Protein AF-A0A7S3WFQ3-F1 (afdb_monomer_lite)

Radius of gyration: 20.71 Å; chains: 1; bounding box: 56×40×68 Å

Organism: Emiliania huxleyi (NCBI:txid2903)

Structure (mmCIF, N/CA/C/O backbone):
data_AF-A0A7S3WFQ3-F1
#
_entry.id   AF-A0A7S3WFQ3-F1
#
loop_
_atom_site.group_PDB
_atom_site.id
_atom_site.type_symbol
_atom_site.label_atom_id
_atom_site.label_alt_id
_atom_site.label_comp_id
_atom_site.label_asym_id
_atom_site.label_entity_id
_atom_site.label_seq_id
_atom_site.pdbx_PDB_ins_code
_atom_site.Cartn_x
_atom_site.Cartn_y
_atom_site.Cartn_z
_atom_site.occupancy
_atom_site.B_iso_or_equiv
_atom_site.auth_seq_id
_atom_site.auth_comp_id
_atom_site.auth_asym_id
_atom_site.auth_atom_id
_atom_site.pdbx_PDB_model_num
ATOM 1 N N . ARG A 1 1 ? 29.096 -3.551 -29.455 1.00 47.69 1 ARG A N 1
ATOM 2 C CA . ARG A 1 1 ? 29.149 -4.991 -29.811 1.00 47.69 1 ARG A CA 1
ATOM 3 C C . ARG A 1 1 ? 27.897 -5.310 -30.613 1.00 47.69 1 ARG A C 1
ATOM 5 O O . ARG A 1 1 ? 26.814 -5.144 -30.071 1.00 47.69 1 ARG A O 1
ATOM 12 N N . ARG A 1 2 ? 28.033 -5.643 -31.902 1.00 47.50 2 ARG A N 1
ATOM 13 C CA . ARG A 1 2 ? 26.914 -6.112 -32.734 1.00 47.50 2 ARG A CA 1
ATOM 14 C C . ARG A 1 2 ? 26.772 -7.611 -32.483 1.00 47.50 2 ARG A C 1
ATOM 16 O O . ARG A 1 2 ? 27.709 -8.352 -32.757 1.00 47.50 2 ARG A O 1
ATOM 23 N N . TRP A 1 3 ? 25.659 -8.027 -31.895 1.00 56.53 3 TRP A N 1
ATOM 24 C CA . TRP A 1 3 ? 25.299 -9.439 -31.812 1.00 56.53 3 TRP A CA 1
ATOM 25 C C . TRP A 1 3 ? 24.952 -9.909 -33.233 1.00 56.53 3 TRP A C 1
ATOM 27 O O . TRP A 1 3 ? 24.256 -9.193 -33.952 1.00 56.53 3 TRP A O 1
ATOM 37 N N . GLY A 1 4 ? 25.522 -11.033 -33.679 1.00 59.88 4 GLY A N 1
ATOM 38 C CA . GLY A 1 4 ? 25.287 -11.568 -35.025 1.00 59.88 4 GLY A CA 1
ATOM 39 C C . GLY A 1 4 ? 23.815 -11.925 -35.239 1.00 59.88 4 GLY A C 1
ATOM 40 O O . GLY A 1 4 ? 23.124 -12.261 -34.281 1.00 59.88 4 GLY A O 1
ATOM 41 N N . ALA A 1 5 ? 23.348 -11.879 -36.490 1.00 59.41 5 ALA A N 1
ATOM 42 C CA . ALA A 1 5 ? 21.936 -12.019 -36.873 1.00 59.41 5 ALA A CA 1
ATOM 43 C C . ALA A 1 5 ? 21.238 -13.320 -36.405 1.00 59.41 5 ALA A C 1
ATOM 45 O O . ALA A 1 5 ? 20.016 -13.388 -36.447 1.00 59.41 5 ALA A O 1
ATOM 46 N N . ASN A 1 6 ? 21.996 -14.308 -35.913 1.00 62.69 6 ASN A N 1
ATOM 47 C CA . ASN A 1 6 ? 21.508 -15.605 -35.431 1.00 62.69 6 ASN A CA 1
ATOM 48 C C . ASN A 1 6 ? 21.866 -15.896 -33.959 1.00 62.69 6 ASN A C 1
ATOM 50 O O . ASN A 1 6 ? 21.757 -17.035 -33.511 1.00 62.69 6 ASN A O 1
ATOM 54 N N . ALA A 1 7 ? 22.340 -14.905 -33.201 1.00 66.75 7 ALA A N 1
ATOM 55 C CA . ALA A 1 7 ? 22.603 -15.094 -31.780 1.00 66.75 7 ALA A CA 1
ATOM 56 C C . ALA A 1 7 ? 21.286 -15.000 -31.000 1.00 66.75 7 ALA A C 1
ATOM 58 O O . ALA A 1 7 ? 20.600 -13.977 -31.069 1.00 66.75 7 ALA A O 1
ATOM 59 N N . ALA A 1 8 ? 20.949 -16.047 -30.239 1.00 64.19 8 ALA A N 1
ATOM 60 C CA . ALA A 1 8 ? 19.884 -15.953 -29.249 1.00 64.19 8 ALA A CA 1
ATOM 61 C C . ALA A 1 8 ? 20.168 -14.747 -28.331 1.00 64.19 8 ALA A C 1
ATOM 63 O O . ALA A 1 8 ? 21.332 -14.524 -27.969 1.00 64.19 8 ALA A O 1
ATOM 64 N N . PRO A 1 9 ? 19.148 -13.940 -27.986 1.00 68.56 9 PRO A N 1
ATOM 65 C CA . PRO A 1 9 ? 19.347 -12.802 -27.103 1.00 68.56 9 PRO A CA 1
ATOM 66 C C . PRO A 1 9 ? 19.982 -13.278 -25.789 1.00 68.56 9 PRO A C 1
ATOM 68 O O . PRO A 1 9 ? 19.707 -14.397 -25.344 1.00 68.56 9 PRO A O 1
ATOM 71 N N . PRO A 1 10 ? 20.850 -12.463 -25.166 1.00 76.31 10 PRO A N 1
ATOM 72 C CA . PRO A 1 10 ? 21.455 -12.839 -23.898 1.00 76.31 10 PRO A CA 1
ATOM 73 C C . PRO A 1 10 ? 20.361 -13.123 -22.865 1.00 76.31 10 PRO A C 1
ATOM 75 O O . PRO A 1 10 ? 19.335 -12.444 -22.841 1.00 76.31 10 PRO A O 1
ATOM 78 N N . ALA A 1 11 ? 20.592 -14.108 -21.996 1.00 80.69 11 ALA A N 1
ATOM 79 C CA . ALA A 1 11 ? 19.703 -14.368 -20.873 1.00 80.69 11 ALA A CA 1
ATOM 80 C C . ALA A 1 11 ? 19.696 -13.145 -19.939 1.00 80.69 11 ALA A C 1
ATOM 82 O O . ALA A 1 11 ? 20.695 -12.850 -19.279 1.00 80.69 11 ALA A O 1
ATOM 83 N N . ILE A 1 12 ? 18.580 -12.417 -19.914 1.00 81.06 12 ILE A N 1
ATOM 84 C CA . ILE A 1 12 ? 18.365 -11.273 -19.026 1.00 81.06 12 ILE A CA 1
ATOM 85 C C . ILE A 1 12 ? 17.570 -11.764 -17.823 1.00 81.06 12 ILE A C 1
ATOM 87 O O . ILE A 1 12 ? 16.502 -12.347 -17.979 1.00 81.06 12 ILE A O 1
ATOM 91 N N . PHE A 1 13 ? 18.096 -11.533 -16.624 1.00 82.00 13 PHE A N 1
ATOM 92 C CA . PHE A 1 13 ? 17.419 -11.852 -15.373 1.00 82.00 13 PHE A CA 1
ATOM 93 C C . PHE A 1 13 ? 16.672 -10.621 -14.869 1.00 82.00 13 PHE A C 1
ATOM 95 O O . PHE A 1 13 ? 17.295 -9.604 -14.559 1.00 82.00 13 PHE A O 1
ATOM 102 N N . SER A 1 14 ? 15.353 -10.730 -14.743 1.00 76.12 14 SER A N 1
ATOM 103 C CA . SER A 1 14 ? 14.490 -9.631 -14.309 1.00 76.12 14 SER A CA 1
ATOM 104 C C . SER A 1 14 ? 13.639 -10.052 -13.121 1.00 76.12 14 SER A C 1
ATOM 106 O O . SER A 1 14 ? 13.104 -11.158 -13.058 1.00 76.12 14 SER A O 1
ATOM 108 N N . SER A 1 15 ? 13.468 -9.144 -12.160 1.00 67.31 15 SER A N 1
ATOM 109 C CA . SER A 1 15 ? 12.618 -9.402 -10.992 1.00 67.31 15 SER A CA 1
ATOM 110 C C . SER A 1 15 ? 11.122 -9.334 -11.299 1.00 67.31 15 SER A C 1
ATOM 112 O O . SER A 1 15 ? 10.289 -9.726 -10.484 1.00 67.31 15 SER A O 1
ATOM 114 N N . THR A 1 16 ? 10.766 -8.822 -12.478 1.00 70.19 16 THR A N 1
ATOM 115 C CA . THR A 1 16 ? 9.402 -8.794 -12.998 1.00 70.19 16 THR A CA 1
ATOM 116 C C . THR A 1 16 ? 9.430 -9.245 -14.449 1.00 70.19 16 THR A C 1
ATOM 118 O O . THR A 1 16 ? 10.144 -8.656 -15.252 1.00 70.19 16 THR A O 1
ATOM 121 N N . VAL A 1 17 ? 8.630 -10.256 -14.772 1.00 75.50 17 VAL A N 1
ATOM 122 C CA . VAL A 1 17 ? 8.489 -10.807 -16.124 1.00 75.50 17 VAL A CA 1
ATOM 123 C C . VAL A 1 17 ? 7.006 -10.946 -16.452 1.00 75.50 17 VAL A C 1
ATOM 125 O O . VAL A 1 17 ? 6.172 -11.076 -15.550 1.00 75.50 17 VAL A O 1
ATOM 128 N N . ASN A 1 18 ? 6.653 -10.899 -17.730 1.00 76.31 18 ASN A N 1
ATOM 129 C CA . ASN A 1 18 ? 5.315 -11.238 -18.207 1.00 76.31 18 ASN A CA 1
ATOM 130 C C . ASN A 1 18 ? 5.409 -12.080 -19.488 1.00 76.31 18 ASN A C 1
ATOM 132 O O . ASN A 1 18 ? 6.495 -12.306 -20.013 1.00 76.31 18 ASN A O 1
ATOM 136 N N . ALA A 1 19 ? 4.268 -12.540 -20.003 1.00 78.25 19 ALA A N 1
ATOM 137 C CA . ALA A 1 19 ? 4.233 -13.374 -21.207 1.00 78.25 19 ALA A CA 1
ATOM 138 C C . ALA A 1 19 ? 4.762 -12.675 -22.480 1.00 78.25 19 ALA A C 1
ATOM 140 O O . ALA A 1 19 ? 4.981 -13.339 -23.484 1.00 78.25 19 ALA A O 1
ATOM 141 N N . ALA A 1 20 ? 4.956 -11.352 -22.452 1.00 80.69 20 ALA A N 1
ATOM 142 C CA . ALA A 1 20 ? 5.517 -10.573 -23.554 1.00 80.69 20 ALA A CA 1
ATOM 143 C C . ALA A 1 20 ? 7.039 -10.351 -23.434 1.00 80.69 20 ALA A C 1
ATOM 145 O O . ALA A 1 20 ? 7.628 -9.741 -24.323 1.00 80.69 20 ALA A O 1
ATOM 146 N N . THR A 1 21 ? 7.684 -10.818 -22.358 1.00 78.44 21 THR A N 1
ATOM 147 C CA . THR A 1 21 ? 9.139 -10.710 -22.140 1.00 78.44 21 THR A CA 1
ATOM 148 C C . THR A 1 21 ? 9.810 -12.080 -22.218 1.00 78.44 21 THR A C 1
ATOM 150 O O . THR A 1 21 ? 9.219 -13.070 -21.797 1.00 78.44 21 THR A O 1
ATOM 153 N N . MET A 1 22 ? 11.059 -12.130 -22.695 1.00 80.38 22 MET A N 1
ATOM 154 C CA . MET A 1 22 ? 11.896 -13.348 -22.697 1.00 80.38 22 MET A CA 1
ATOM 155 C C . MET A 1 22 ? 12.849 -13.428 -21.493 1.00 80.38 22 MET A C 1
ATOM 157 O O . MET A 1 22 ? 13.713 -14.300 -21.432 1.00 80.38 22 MET A O 1
ATOM 161 N N . ASP A 1 23 ? 12.708 -12.502 -20.548 1.00 79.56 23 ASP A N 1
ATOM 162 C CA . ASP A 1 23 ? 13.533 -12.421 -19.353 1.00 79.56 23 ASP A CA 1
ATOM 163 C C . ASP A 1 23 ? 13.298 -13.639 -18.443 1.00 79.56 23 ASP A C 1
ATOM 165 O O . ASP A 1 23 ? 12.171 -14.109 -18.262 1.00 79.56 23 ASP A O 1
ATOM 169 N N . LEU A 1 24 ? 14.366 -14.125 -17.815 1.00 80.19 24 LEU A N 1
ATOM 170 C CA . LEU A 1 24 ? 14.295 -15.163 -16.796 1.00 80.19 24 LEU A CA 1
ATOM 171 C C . LEU A 1 24 ? 13.923 -14.533 -15.444 1.00 80.19 24 LEU A C 1
ATOM 173 O O . LEU A 1 24 ? 14.526 -13.529 -15.049 1.00 80.19 24 LEU A O 1
ATOM 177 N N . PRO A 1 25 ? 12.963 -15.107 -14.697 1.00 80.56 25 PRO A N 1
ATOM 178 C CA . PRO A 1 25 ? 12.590 -14.580 -13.392 1.00 80.56 25 PRO A CA 1
ATOM 179 C C . PRO A 1 25 ? 13.755 -14.703 -12.400 1.00 80.56 25 PRO A C 1
ATOM 181 O O . PRO A 1 25 ? 14.380 -15.757 -12.281 1.00 80.56 25 PRO A O 1
ATOM 184 N N . TRP A 1 26 ? 14.014 -13.636 -11.644 1.00 80.50 26 TRP A N 1
ATOM 185 C CA . TRP A 1 26 ? 15.029 -13.600 -10.587 1.00 80.50 26 TRP A CA 1
ATOM 186 C C . TRP A 1 26 ? 14.488 -12.985 -9.294 1.00 80.50 26 TRP A C 1
ATOM 188 O O . TRP A 1 26 ? 13.481 -12.274 -9.294 1.00 80.50 26 TRP A O 1
ATOM 198 N N . LEU A 1 27 ? 15.151 -13.257 -8.165 1.00 74.56 27 LEU A N 1
ATOM 199 C CA . LEU A 1 27 ? 14.762 -12.684 -6.878 1.00 74.56 27 LEU A CA 1
ATOM 200 C C . LEU A 1 27 ? 14.920 -11.160 -6.898 1.00 74.56 27 LEU A C 1
ATOM 202 O O . LEU A 1 27 ? 15.993 -10.630 -7.182 1.00 74.56 27 LEU A O 1
ATOM 206 N N . ASP A 1 28 ? 13.840 -10.454 -6.561 1.00 73.00 28 ASP A N 1
ATOM 207 C CA . ASP A 1 28 ? 13.860 -8.996 -6.461 1.00 73.00 28 ASP A CA 1
ATOM 208 C C . ASP A 1 28 ? 14.869 -8.514 -5.412 1.00 73.00 28 ASP A C 1
ATOM 210 O O . ASP A 1 28 ? 15.036 -9.134 -4.357 1.00 73.00 28 ASP A O 1
ATOM 214 N N . PHE A 1 29 ? 15.482 -7.353 -5.655 1.00 65.50 29 PHE A N 1
ATOM 215 C CA . PHE A 1 29 ? 16.420 -6.731 -4.718 1.00 65.50 29 PHE A CA 1
ATOM 216 C C . PHE A 1 29 ? 15.807 -6.530 -3.324 1.00 65.50 29 PHE A C 1
ATOM 218 O O . PHE A 1 29 ? 16.531 -6.497 -2.334 1.00 65.50 29 PHE A O 1
ATOM 225 N N . ALA A 1 30 ? 14.477 -6.451 -3.199 1.00 64.75 30 ALA A N 1
ATOM 226 C CA . ALA A 1 30 ? 13.810 -6.348 -1.908 1.00 64.75 30 ALA A CA 1
ATOM 227 C C . ALA A 1 30 ? 13.905 -7.615 -1.039 1.00 64.75 30 ALA A C 1
ATOM 229 O O . ALA A 1 30 ? 13.436 -7.601 0.102 1.00 64.75 30 ALA A O 1
ATOM 230 N N . TRP A 1 31 ? 14.417 -8.732 -1.560 1.00 65.81 31 TRP A N 1
ATOM 231 C CA . TRP A 1 31 ? 14.836 -9.886 -0.754 1.00 65.81 31 TRP A CA 1
ATOM 232 C C . TRP A 1 31 ? 16.217 -9.673 -0.122 1.00 65.81 31 TRP A C 1
ATOM 234 O O . TRP A 1 31 ? 16.475 -10.192 0.960 1.00 65.81 31 TRP A O 1
ATOM 244 N N . TYR A 1 32 ? 17.047 -8.836 -0.743 1.00 66.00 32 TYR A N 1
ATOM 245 C CA . TYR A 1 32 ? 18.430 -8.548 -0.368 1.00 66.00 32 TYR A CA 1
ATOM 246 C C . TYR A 1 32 ? 18.651 -7.039 -0.199 1.00 66.00 32 TYR A C 1
ATOM 248 O O . TYR A 1 32 ? 19.591 -6.474 -0.758 1.00 66.00 32 TYR A O 1
ATOM 256 N N . PHE A 1 33 ? 17.766 -6.364 0.548 1.00 66.06 33 PHE A N 1
ATOM 257 C CA . PHE A 1 33 ? 17.917 -4.929 0.793 1.00 66.06 33 PHE A CA 1
ATOM 258 C C . PHE A 1 33 ? 19.313 -4.638 1.369 1.00 66.06 33 PHE A C 1
ATOM 260 O O . PHE A 1 33 ? 19.724 -5.308 2.325 1.00 66.06 33 PHE A O 1
ATOM 267 N N . PRO A 1 34 ? 20.062 -3.670 0.803 1.00 61.09 34 PRO A N 1
ATOM 268 C CA . PRO A 1 34 ? 21.374 -3.329 1.321 1.00 61.09 34 PRO A CA 1
ATOM 269 C C . PRO A 1 34 ? 21.252 -2.896 2.782 1.00 61.09 34 PRO A C 1
ATOM 271 O O . PRO A 1 34 ? 20.377 -2.118 3.138 1.00 61.09 34 PRO A O 1
ATOM 274 N N . ARG A 1 35 ? 22.176 -3.353 3.633 1.00 64.31 35 ARG A N 1
ATOM 275 C CA . ARG A 1 35 ? 22.240 -2.922 5.044 1.00 64.31 35 ARG A CA 1
ATOM 276 C C . ARG A 1 35 ? 22.570 -1.427 5.203 1.00 64.31 35 ARG A C 1
ATOM 278 O O . ARG A 1 35 ? 22.489 -0.897 6.304 1.00 64.31 35 ARG A O 1
ATOM 285 N N . ARG A 1 36 ? 22.983 -0.757 4.120 1.00 66.38 36 ARG A N 1
ATOM 286 C CA . ARG A 1 36 ? 23.288 0.679 4.089 1.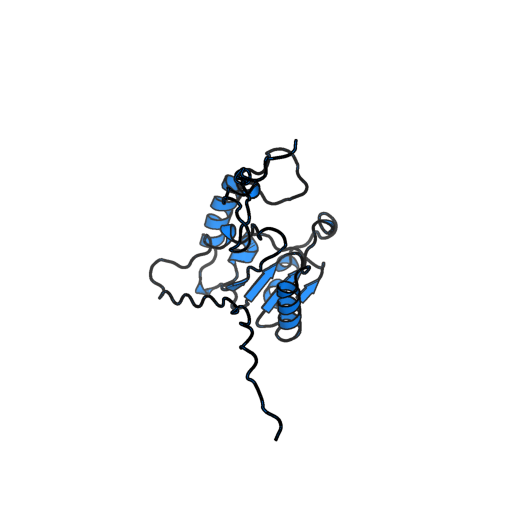00 66.38 36 ARG A CA 1
ATOM 287 C C . ARG A 1 36 ? 22.000 1.503 3.970 1.00 66.38 36 ARG A C 1
ATOM 289 O O . ARG A 1 36 ? 21.067 1.035 3.325 1.00 66.38 36 ARG A O 1
ATOM 296 N N . PRO A 1 37 ? 21.954 2.738 4.501 1.00 64.69 37 PRO A N 1
ATOM 297 C CA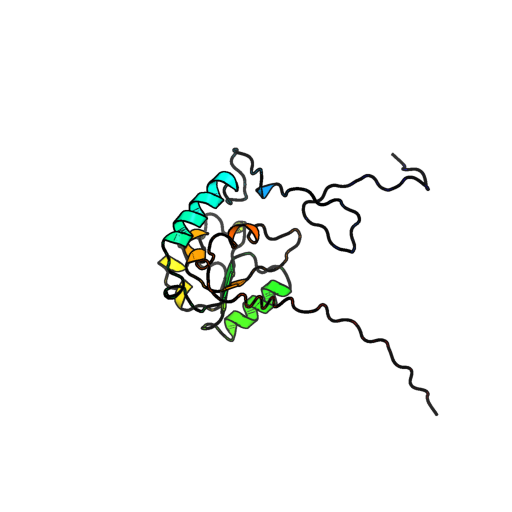 . PRO A 1 37 ? 20.794 3.614 4.351 1.00 64.69 37 PRO A CA 1
ATOM 298 C C . PRO A 1 37 ? 20.384 3.764 2.880 1.00 64.69 37 PRO A C 1
ATOM 300 O O . PRO A 1 37 ? 21.199 4.137 2.036 1.00 64.69 37 PRO A O 1
ATOM 303 N N . HIS A 1 38 ? 19.123 3.474 2.561 1.00 64.62 38 HIS A N 1
ATOM 304 C CA . HIS A 1 38 ? 18.587 3.574 1.205 1.00 64.62 38 HIS A CA 1
ATOM 305 C C . HIS A 1 38 ? 17.229 4.293 1.193 1.00 64.62 38 HIS A C 1
ATOM 307 O O . HIS A 1 38 ? 16.530 4.362 2.201 1.00 64.62 38 HIS A O 1
ATOM 313 N N . LYS A 1 39 ? 16.851 4.872 0.041 1.00 62.94 39 LYS A N 1
ATOM 314 C CA . LYS A 1 39 ? 15.629 5.699 -0.092 1.00 62.94 39 LYS A CA 1
ATOM 315 C C . LYS A 1 39 ? 14.339 4.911 0.154 1.00 62.94 39 LYS A C 1
ATOM 317 O O . LYS A 1 39 ? 13.355 5.456 0.653 1.00 62.94 39 LYS A O 1
ATOM 322 N N . LEU A 1 40 ? 14.341 3.631 -0.210 1.00 62.28 40 LEU A N 1
ATOM 323 C CA . LEU A 1 40 ? 13.258 2.709 0.120 1.00 62.28 40 LEU A CA 1
ATOM 324 C C . LEU A 1 40 ? 13.314 2.459 1.633 1.00 62.28 40 LEU A C 1
ATOM 326 O O . LEU A 1 40 ? 14.376 2.205 2.153 1.00 62.28 40 LEU A O 1
ATOM 330 N N . ARG A 1 41 ? 12.229 2.572 2.391 1.00 65.81 41 ARG A N 1
ATOM 331 C CA . ARG A 1 41 ? 12.289 2.350 3.856 1.00 65.81 41 ARG A CA 1
ATOM 332 C C . ARG A 1 41 ? 11.772 0.978 4.276 1.00 65.81 41 ARG A C 1
ATOM 334 O O . ARG A 1 41 ? 11.565 0.730 5.455 1.00 65.81 41 ARG A O 1
ATOM 341 N N . THR A 1 42 ? 11.548 0.092 3.308 1.00 71.75 42 THR A N 1
ATOM 342 C CA . THR A 1 42 ? 11.128 -1.283 3.568 1.00 71.75 42 THR A CA 1
ATOM 343 C C . THR A 1 42 ? 12.299 -2.053 4.180 1.00 71.75 42 THR A C 1
ATOM 345 O O . THR A 1 42 ? 13.347 -2.120 3.535 1.00 71.75 42 THR A O 1
ATOM 348 N N . PRO A 1 43 ? 12.149 -2.637 5.381 1.00 73.06 43 PRO A N 1
ATOM 349 C CA . PRO A 1 43 ? 13.190 -3.471 5.966 1.00 73.06 43 PRO A CA 1
ATOM 350 C C . PRO A 1 43 ? 13.495 -4.699 5.088 1.00 73.06 43 PRO A C 1
ATOM 352 O O . PRO A 1 43 ? 12.635 -5.128 4.307 1.00 73.06 43 PRO A O 1
ATOM 355 N N . PRO A 1 44 ? 14.684 -5.313 5.232 1.00 76.69 44 PRO A N 1
ATOM 356 C CA . PRO A 1 44 ? 14.974 -6.607 4.626 1.00 76.69 44 PRO A CA 1
ATOM 357 C C . PRO A 1 44 ? 13.913 -7.647 4.991 1.00 76.69 44 PRO A C 1
ATOM 359 O O . PRO A 1 44 ? 13.383 -7.644 6.103 1.00 76.69 44 PRO A O 1
ATOM 362 N N . TRP A 1 45 ? 13.626 -8.575 4.075 1.00 77.12 45 TRP A N 1
ATOM 363 C CA . TRP A 1 45 ? 12.577 -9.577 4.290 1.00 77.12 45 TRP A CA 1
ATOM 364 C C . TRP A 1 45 ? 12.818 -10.449 5.529 1.00 77.12 45 TRP A C 1
ATOM 366 O O . TRP A 1 45 ? 11.874 -10.745 6.253 1.00 77.12 45 TRP A O 1
ATOM 376 N N . SER A 1 46 ? 14.075 -10.794 5.816 1.00 80.75 46 SER A N 1
ATOM 377 C CA . SER A 1 46 ? 14.460 -11.542 7.020 1.00 80.75 46 SER A CA 1
ATOM 378 C C . SER A 1 46 ? 14.096 -10.836 8.331 1.00 80.75 46 SER A C 1
ATOM 380 O O . SER A 1 46 ? 13.901 -11.508 9.336 1.00 80.75 46 SER A O 1
ATOM 382 N N . VAL A 1 47 ? 13.978 -9.505 8.318 1.00 82.94 47 VAL A N 1
ATOM 383 C CA . VAL A 1 47 ? 13.548 -8.692 9.465 1.00 82.94 47 VAL A CA 1
ATOM 384 C C . VAL A 1 47 ? 12.035 -8.492 9.442 1.00 82.94 47 VAL A C 1
ATOM 386 O O . VAL A 1 47 ? 11.366 -8.696 10.449 1.00 82.94 47 VAL A O 1
ATOM 389 N N . LEU A 1 48 ? 11.480 -8.131 8.282 1.00 82.06 48 LEU A N 1
ATOM 390 C CA . LEU A 1 48 ? 10.062 -7.797 8.149 1.00 82.06 48 LEU A CA 1
ATOM 391 C C . LEU A 1 48 ? 9.144 -9.016 8.333 1.00 82.06 48 LEU A C 1
ATOM 393 O O . LEU A 1 48 ? 8.060 -8.894 8.893 1.00 82.06 48 LEU A O 1
ATOM 397 N N . HIS A 1 49 ? 9.550 -10.195 7.860 1.00 82.94 49 HIS A N 1
ATOM 398 C CA . HIS A 1 49 ? 8.734 -11.406 7.947 1.00 82.94 49 HIS A CA 1
ATOM 399 C C . HIS A 1 49 ? 8.387 -11.816 9.389 1.00 82.94 49 HIS A C 1
ATOM 401 O O . HIS A 1 49 ? 7.194 -11.932 9.671 1.00 82.94 49 HIS A O 1
ATOM 407 N N . PRO A 1 50 ? 9.352 -12.017 10.315 1.00 86.62 50 PRO A N 1
ATOM 408 C CA . PRO A 1 50 ? 9.020 -12.385 11.691 1.00 86.62 50 PRO A CA 1
ATOM 409 C C . PRO A 1 50 ? 8.172 -11.315 12.393 1.00 86.62 50 PRO A C 1
ATOM 411 O O . PRO A 1 50 ? 7.216 -11.671 13.074 1.00 86.62 50 PRO A O 1
ATOM 414 N N . GLN A 1 51 ? 8.436 -10.025 12.147 1.00 87.12 51 GLN A N 1
ATOM 415 C CA . GLN A 1 51 ? 7.619 -8.922 12.675 1.00 87.12 51 GLN A CA 1
ATOM 416 C C . GLN A 1 51 ? 6.156 -9.024 12.228 1.00 87.12 51 GLN A C 1
ATOM 418 O O . GLN A 1 51 ? 5.242 -8.835 13.027 1.00 87.12 51 GLN A O 1
ATOM 423 N N . LEU A 1 52 ? 5.919 -9.359 10.956 1.00 86.06 52 LEU A N 1
ATOM 424 C CA . LEU A 1 52 ? 4.564 -9.505 10.428 1.00 86.06 52 LEU A CA 1
ATOM 425 C C . LEU A 1 52 ? 3.853 -10.757 10.924 1.00 86.06 52 LEU A C 1
ATOM 427 O O . LEU A 1 52 ? 2.645 -10.704 11.138 1.00 86.06 52 LEU A O 1
ATOM 431 N N . VAL A 1 53 ? 4.577 -11.862 11.114 1.00 84.06 53 VAL A N 1
ATOM 432 C CA . VAL A 1 53 ? 4.026 -13.073 11.736 1.00 84.06 53 VAL A CA 1
ATOM 433 C C . VAL A 1 53 ? 3.602 -12.772 13.173 1.00 84.06 53 VAL A C 1
ATOM 435 O O . VAL A 1 53 ? 2.483 -13.100 13.561 1.00 84.06 53 VAL A O 1
ATOM 438 N N . GLU A 1 54 ? 4.450 -12.085 13.938 1.00 89.38 54 GLU A N 1
ATOM 439 C CA . GLU A 1 54 ? 4.146 -11.682 15.311 1.00 89.38 54 GLU A CA 1
ATOM 440 C C . GLU A 1 54 ? 2.951 -10.717 15.368 1.00 89.38 54 GLU A C 1
ATOM 442 O O . GLU A 1 54 ? 1.994 -10.948 16.106 1.00 89.38 54 GLU A O 1
ATOM 447 N N . ALA A 1 55 ? 2.958 -9.654 14.557 1.00 88.19 55 ALA A N 1
ATOM 448 C CA . ALA A 1 55 ? 1.862 -8.688 14.492 1.00 88.19 55 ALA A CA 1
ATOM 449 C C . ALA A 1 55 ? 0.551 -9.328 14.006 1.00 88.19 55 ALA A C 1
ATOM 451 O O . ALA A 1 55 ? -0.521 -9.033 14.531 1.00 88.19 55 ALA A O 1
ATOM 452 N N . GLY A 1 56 ? 0.633 -10.229 13.023 1.00 83.44 56 GLY A N 1
ATOM 453 C CA . GLY A 1 56 ? -0.501 -10.994 12.515 1.00 83.44 56 GLY A CA 1
ATOM 454 C C . GLY A 1 56 ? -1.116 -11.904 13.575 1.00 83.44 56 GLY A C 1
ATOM 455 O O . GLY A 1 56 ? -2.340 -11.961 13.673 1.00 83.44 56 GLY A O 1
ATOM 456 N N . GLY A 1 57 ? -0.283 -12.545 14.401 1.00 84.00 57 GLY A N 1
ATOM 457 C CA . GLY A 1 57 ? -0.716 -13.405 15.505 1.00 84.00 57 GLY A CA 1
ATOM 458 C C . GLY A 1 57 ? -1.411 -12.665 16.653 1.00 84.00 57 GLY A C 1
ATOM 459 O O . GLY A 1 57 ? -2.170 -13.280 17.394 1.00 84.00 57 GLY A O 1
ATOM 460 N N . LYS A 1 58 ? -1.208 -11.346 16.782 1.00 91.62 58 LYS A N 1
ATOM 461 C CA . LYS A 1 58 ? -1.853 -10.506 17.811 1.00 91.62 58 LYS A CA 1
ATOM 462 C C . LYS A 1 58 ? -3.294 -10.109 17.480 1.00 91.62 58 LYS A C 1
ATOM 464 O O . LYS A 1 58 ? -3.984 -9.592 18.351 1.00 91.62 58 LYS A O 1
ATOM 469 N N . VAL A 1 59 ? -3.750 -10.307 16.241 1.00 87.56 59 VAL A N 1
ATOM 470 C CA . VAL A 1 59 ? -5.088 -9.888 15.798 1.00 87.56 59 VAL A CA 1
ATOM 471 C C . VAL A 1 59 ? -5.863 -11.101 15.306 1.00 87.56 59 VAL A C 1
ATOM 473 O O . VAL A 1 59 ? -5.562 -11.629 14.227 1.00 87.56 59 VAL A O 1
ATOM 476 N N . ARG A 1 60 ? -6.880 -11.513 16.075 1.00 91.38 60 ARG A N 1
ATOM 477 C CA . ARG A 1 60 ? -7.781 -12.610 15.691 1.00 91.38 60 ARG A CA 1
ATOM 478 C C . ARG A 1 60 ? -8.500 -12.271 14.391 1.00 91.38 60 ARG A C 1
ATOM 480 O O . ARG A 1 60 ? -8.683 -11.102 14.061 1.00 91.38 60 ARG A O 1
ATOM 487 N N . TRP A 1 61 ? -8.879 -13.287 13.625 1.00 87.38 61 TRP A N 1
ATOM 488 C CA . TRP A 1 61 ? -9.507 -13.080 12.319 1.00 87.38 61 TRP A CA 1
ATOM 489 C C . TRP A 1 61 ? -10.843 -12.338 12.434 1.00 87.38 61 TRP A C 1
ATOM 491 O O . TRP A 1 61 ? -11.141 -11.468 11.619 1.00 87.38 61 TRP A O 1
ATOM 501 N N . GLU A 1 62 ? -11.604 -12.653 13.473 1.00 94.12 62 GLU A N 1
ATOM 502 C CA . GLU A 1 62 ? -12.937 -12.132 13.762 1.00 94.12 62 GLU A CA 1
ATOM 503 C C . GLU A 1 62 ? -12.901 -10.632 14.075 1.00 94.12 62 GLU A C 1
ATOM 505 O O . GLU A 1 62 ? -13.814 -9.910 13.688 1.00 94.12 62 GLU A O 1
ATOM 510 N N . ASP A 1 63 ? -11.808 -10.162 14.684 1.00 93.56 63 ASP A N 1
ATOM 511 C CA . ASP A 1 63 ? -11.621 -8.766 15.094 1.00 93.56 63 ASP A CA 1
ATOM 512 C C . ASP A 1 63 ? -11.044 -7.881 13.969 1.00 93.56 63 ASP A C 1
ATOM 514 O O . ASP A 1 63 ? -10.881 -6.671 14.141 1.00 93.56 63 ASP A O 1
ATOM 518 N N . LYS A 1 64 ? -10.680 -8.462 12.817 1.00 91.56 64 LYS A N 1
ATOM 519 C CA . LYS A 1 64 ? -10.148 -7.694 11.682 1.00 91.56 64 LYS A CA 1
ATOM 520 C C . LYS A 1 64 ? -11.256 -6.885 11.007 1.00 91.56 64 LYS A C 1
ATOM 522 O O . LYS A 1 64 ? -12.378 -7.354 10.842 1.00 91.56 64 LYS A O 1
ATOM 527 N N . LEU A 1 65 ? -10.901 -5.702 10.517 1.00 92.31 65 LEU A N 1
ATOM 528 C CA . LEU A 1 65 ? -11.796 -4.822 9.774 1.00 92.31 65 LEU A CA 1
ATOM 529 C C . LEU A 1 65 ? -12.243 -5.471 8.459 1.00 92.31 65 LEU A C 1
ATOM 531 O O . LEU A 1 65 ? -11.422 -5.971 7.681 1.00 92.31 65 LEU A O 1
ATOM 535 N N . GLU A 1 66 ? -13.542 -5.386 8.181 1.00 94.44 66 GLU A N 1
ATOM 536 C CA . GLU A 1 66 ? -14.173 -5.843 6.935 1.00 94.44 66 GLU A CA 1
ATOM 537 C C . GLU A 1 66 ? -14.116 -4.784 5.825 1.00 94.44 66 GLU A C 1
ATOM 539 O O . GLU A 1 66 ? -15.033 -4.640 5.027 1.00 94.44 66 GLU A O 1
ATOM 544 N N . ILE A 1 67 ? -13.013 -4.040 5.771 1.00 92.38 67 ILE A N 1
ATOM 545 C CA . ILE A 1 67 ? -12.750 -3.006 4.769 1.00 92.38 67 ILE A CA 1
ATOM 546 C C . ILE A 1 67 ? -11.611 -3.500 3.878 1.00 92.38 67 ILE A C 1
ATOM 548 O O . ILE A 1 67 ? -10.605 -4.024 4.365 1.00 92.38 67 ILE A O 1
ATOM 552 N N . ALA A 1 68 ? -11.744 -3.343 2.565 1.00 92.06 68 ALA A N 1
ATOM 553 C CA . ALA A 1 68 ? -10.682 -3.659 1.627 1.00 92.06 68 ALA A CA 1
ATOM 554 C C . ALA A 1 68 ? -9.636 -2.550 1.578 1.00 92.06 68 ALA A C 1
ATOM 556 O O . ALA A 1 68 ? -9.943 -1.398 1.297 1.00 92.06 68 ALA A O 1
ATOM 557 N N . MET A 1 69 ? -8.378 -2.897 1.840 1.00 92.38 69 MET A N 1
ATOM 558 C CA . MET A 1 69 ? -7.324 -1.920 2.074 1.00 92.38 69 MET A CA 1
ATOM 559 C C . MET A 1 69 ? -6.218 -1.971 1.026 1.00 92.38 69 MET A C 1
ATOM 561 O O . MET A 1 69 ? -5.630 -3.018 0.730 1.00 92.38 69 MET A O 1
ATOM 565 N N . HIS A 1 70 ? -5.878 -0.796 0.507 1.00 92.12 70 HIS A N 1
ATOM 566 C CA . HIS A 1 70 ? -4.680 -0.556 -0.277 1.00 92.12 70 HIS A CA 1
ATOM 567 C C . HIS A 1 70 ? -3.881 0.602 0.309 1.00 92.12 70 HIS A C 1
ATOM 569 O O . HIS A 1 70 ? -4.430 1.609 0.739 1.00 92.12 70 HIS A O 1
ATOM 575 N N . THR A 1 71 ? -2.557 0.489 0.264 1.00 88.62 71 THR A N 1
ATOM 576 C CA . THR A 1 71 ? -1.658 1.609 0.537 1.00 88.62 71 THR A CA 1
ATOM 577 C C . THR A 1 71 ? -0.573 1.670 -0.529 1.00 88.62 71 THR A C 1
ATOM 579 O O . THR A 1 71 ? -0.043 0.627 -0.934 1.00 88.62 71 THR A O 1
ATOM 582 N N . GLY A 1 72 ? -0.175 2.870 -0.942 1.00 86.75 72 GLY A N 1
ATOM 583 C CA . GLY A 1 72 ? 0.932 3.119 -1.866 1.00 86.75 72 GLY A CA 1
ATOM 584 C C . GLY A 1 72 ? 0.607 4.164 -2.928 1.00 86.75 72 GLY A C 1
ATOM 585 O O . GLY A 1 72 ? -0.486 4.708 -2.963 1.00 86.75 72 GLY A O 1
ATOM 586 N N . ASN A 1 73 ? 1.575 4.436 -3.801 1.00 86.94 73 ASN A N 1
ATOM 587 C CA . ASN A 1 73 ? 1.443 5.443 -4.854 1.00 86.94 73 ASN A CA 1
ATOM 588 C C . ASN A 1 73 ? 0.327 5.082 -5.854 1.00 86.94 73 ASN A C 1
ATOM 590 O O . ASN A 1 73 ? 0.364 3.978 -6.415 1.00 86.94 73 ASN A O 1
ATOM 594 N N . VAL A 1 74 ? -0.581 6.019 -6.152 1.00 87.56 74 VAL A N 1
ATOM 595 C CA . VAL A 1 74 ? -1.738 5.852 -7.055 1.00 87.56 74 VAL A CA 1
ATOM 596 C C . VAL A 1 74 ? -1.387 6.293 -8.489 1.00 87.56 74 VAL A C 1
ATOM 598 O O . VAL A 1 74 ? -2.151 6.917 -9.218 1.00 87.56 74 VAL A O 1
ATOM 601 N N . GLY A 1 75 ? -0.188 5.927 -8.948 1.00 84.88 75 GLY A N 1
ATOM 602 C CA . GLY A 1 75 ? 0.291 6.290 -10.286 1.00 84.88 75 GLY A CA 1
ATOM 603 C C . GLY A 1 75 ? -0.304 5.455 -11.430 1.00 84.88 75 GLY A C 1
ATOM 604 O O . GLY A 1 75 ? -0.471 5.964 -12.538 1.00 84.88 75 GLY A O 1
ATOM 605 N N . SER A 1 76 ? -0.631 4.177 -11.190 1.00 84.62 76 SER A N 1
ATOM 606 C CA . SER A 1 76 ? -1.120 3.264 -12.238 1.00 84.62 76 SER A CA 1
ATOM 607 C C . SER A 1 76 ? -2.634 3.359 -12.440 1.00 84.62 76 SER A C 1
ATOM 609 O O . SER A 1 76 ? -3.375 3.632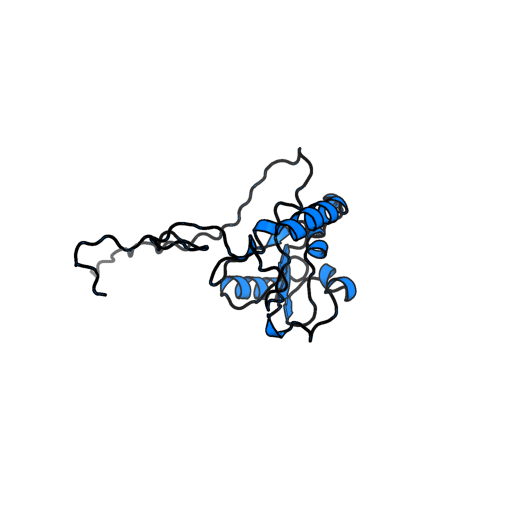 -11.498 1.00 84.62 76 SER A O 1
ATOM 611 N N . VAL A 1 77 ? -3.109 3.067 -13.659 1.00 86.12 77 VAL A N 1
ATOM 612 C CA . VAL A 1 77 ? -4.547 3.097 -14.004 1.00 86.12 77 VAL A CA 1
ATOM 613 C C . VAL A 1 77 ? -5.369 2.233 -13.044 1.00 86.12 77 VAL A C 1
ATOM 615 O O . VAL A 1 77 ? -6.370 2.695 -12.510 1.00 86.12 77 VAL A O 1
ATOM 618 N N . HIS A 1 78 ? -4.898 1.024 -12.727 1.00 85.75 78 HIS A N 1
ATOM 619 C CA . HIS A 1 78 ? -5.578 0.131 -11.785 1.00 85.75 78 HIS A CA 1
ATOM 620 C C . HIS A 1 78 ? -5.702 0.721 -10.375 1.00 85.75 78 HIS A C 1
ATOM 622 O O . HIS A 1 78 ? -6.712 0.522 -9.705 1.00 85.75 78 HIS A O 1
ATOM 628 N N . ARG A 1 79 ? -4.681 1.450 -9.908 1.00 88.44 79 ARG A N 1
ATOM 629 C CA . ARG A 1 79 ? -4.719 2.100 -8.592 1.00 88.44 79 ARG A CA 1
ATOM 630 C C . ARG A 1 79 ? -5.639 3.308 -8.595 1.00 88.44 79 ARG A C 1
ATOM 632 O O . ARG A 1 79 ? -6.372 3.478 -7.630 1.00 88.44 79 ARG A O 1
ATOM 639 N N . LYS A 1 80 ? -5.652 4.088 -9.679 1.00 92.38 80 LYS A N 1
ATOM 640 C CA . LYS A 1 80 ? -6.596 5.201 -9.856 1.00 92.38 80 LYS A CA 1
ATOM 641 C C . LYS A 1 80 ? -8.043 4.714 -9.822 1.00 92.38 80 LYS A C 1
ATOM 643 O O . LYS A 1 80 ? -8.860 5.304 -9.127 1.00 92.38 80 LYS A O 1
ATOM 648 N N . SER A 1 81 ? -8.344 3.595 -10.487 1.00 91.94 81 SER A N 1
ATOM 649 C CA . SER A 1 81 ? -9.666 2.963 -10.393 1.00 91.94 81 SER A CA 1
ATOM 650 C C . SE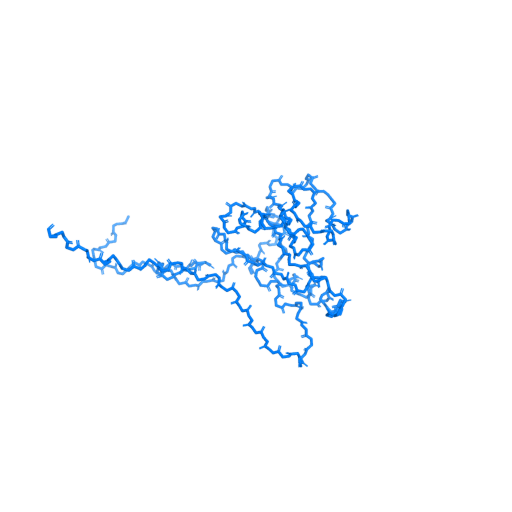R A 1 81 ? -10.013 2.578 -8.955 1.00 91.94 81 SER A C 1
ATOM 652 O O . SER A 1 81 ? -11.131 2.820 -8.518 1.00 91.94 81 SER A O 1
ATOM 654 N N . LEU A 1 82 ? -9.059 2.022 -8.202 1.00 91.19 82 LEU A N 1
ATOM 655 C CA . LEU A 1 82 ? -9.290 1.657 -6.806 1.00 91.19 82 LEU A CA 1
ATOM 656 C C . LEU A 1 82 ? -9.523 2.882 -5.906 1.00 91.19 82 LEU A C 1
ATOM 658 O O . LEU A 1 82 ? -10.403 2.841 -5.052 1.00 91.19 82 LEU A O 1
ATOM 662 N N . ALA A 1 83 ? -8.776 3.969 -6.115 1.00 94.50 83 ALA A N 1
ATOM 663 C CA . ALA A 1 83 ? -8.989 5.233 -5.410 1.00 94.50 83 ALA A CA 1
ATOM 664 C C . ALA A 1 83 ? -10.389 5.805 -5.689 1.00 94.50 83 ALA A C 1
ATOM 666 O O . ALA A 1 83 ? -11.108 6.127 -4.749 1.00 94.50 83 ALA A O 1
ATOM 667 N N . ALA A 1 84 ? -10.825 5.807 -6.952 1.00 95.56 84 ALA A N 1
ATOM 668 C CA . ALA A 1 84 ? -12.168 6.251 -7.329 1.00 95.56 84 ALA A CA 1
ATOM 669 C C . ALA A 1 84 ? -13.285 5.384 -6.712 1.00 95.56 84 ALA A C 1
ATOM 671 O O . ALA A 1 84 ? -14.358 5.890 -6.388 1.00 95.56 84 ALA A O 1
ATOM 672 N N . VAL A 1 85 ? -13.058 4.076 -6.533 1.00 95.12 85 VAL A N 1
ATOM 673 C CA . VAL A 1 85 ? -13.996 3.211 -5.794 1.00 95.12 85 VAL A CA 1
ATOM 674 C C . VAL A 1 85 ? -14.041 3.606 -4.320 1.00 95.12 85 VAL A C 1
ATOM 676 O O . VAL A 1 85 ? -15.129 3.728 -3.770 1.00 95.12 85 VAL A O 1
ATOM 679 N N . ALA A 1 86 ? -12.893 3.859 -3.690 1.00 95.38 86 ALA A N 1
ATOM 680 C CA . ALA A 1 86 ? -12.839 4.268 -2.288 1.00 95.38 86 ALA A CA 1
ATOM 681 C C . ALA A 1 86 ? -13.528 5.619 -2.029 1.00 95.38 86 ALA A C 1
ATOM 683 O O . ALA A 1 86 ? -14.145 5.795 -0.985 1.00 95.38 86 ALA A O 1
ATOM 684 N N . GLU A 1 87 ? -13.489 6.557 -2.977 1.00 94.81 87 GLU A N 1
ATOM 685 C CA . GLU A 1 87 ? -14.264 7.805 -2.886 1.00 94.81 87 GLU A CA 1
ATOM 686 C C . GLU A 1 87 ? -15.779 7.556 -2.876 1.00 94.81 87 GLU A C 1
ATOM 688 O O . GLU A 1 87 ? -16.509 8.207 -2.132 1.00 94.81 87 GLU A O 1
ATOM 693 N N . LYS A 1 88 ? -16.256 6.602 -3.683 1.00 96.12 88 LYS A N 1
ATOM 694 C CA . LYS A 1 88 ? -17.688 6.293 -3.830 1.00 96.12 88 LYS A CA 1
ATOM 695 C C . LYS A 1 88 ? -18.221 5.350 -2.751 1.00 96.12 88 LYS A C 1
ATOM 697 O O . LYS A 1 88 ? -19.390 5.438 -2.394 1.00 96.12 88 LYS A O 1
ATOM 702 N N . ALA A 1 89 ? -17.377 4.455 -2.248 1.00 95.25 89 ALA A N 1
ATOM 703 C CA . ALA A 1 89 ? -17.720 3.427 -1.270 1.00 95.25 89 ALA A CA 1
ATOM 704 C C . ALA A 1 89 ? -16.731 3.444 -0.085 1.00 95.25 89 ALA A C 1
ATOM 706 O O . ALA A 1 89 ? -16.004 2.471 0.141 1.00 95.25 89 ALA A O 1
ATOM 707 N N . PRO A 1 90 ? -16.683 4.536 0.703 1.00 94.12 90 PRO A N 1
ATOM 708 C CA . PRO A 1 90 ? -15.659 4.719 1.732 1.00 94.12 90 PRO A CA 1
ATOM 709 C C . PRO A 1 90 ? -15.747 3.699 2.868 1.00 94.12 90 PRO A C 1
ATOM 711 O O . PRO A 1 90 ? -14.730 3.372 3.465 1.00 94.12 90 PRO A O 1
ATOM 714 N N . ARG A 1 91 ? -16.933 3.143 3.137 1.00 94.19 91 ARG A N 1
ATOM 715 C CA . ARG A 1 91 ? -17.120 2.101 4.158 1.00 94.19 91 ARG A CA 1
ATOM 716 C C . ARG A 1 91 ? -16.613 0.725 3.728 1.00 94.19 91 ARG A C 1
ATOM 718 O O . ARG A 1 91 ? -16.402 -0.124 4.582 1.00 94.19 91 ARG A O 1
ATOM 725 N N . GLU A 1 92 ? -16.429 0.502 2.431 1.00 93.06 92 GLU A N 1
ATOM 726 C CA . GLU A 1 92 ? -16.030 -0.797 1.881 1.00 93.06 92 GLU A CA 1
ATOM 727 C C . GLU A 1 92 ? -14.557 -0.822 1.489 1.00 93.06 92 GLU A C 1
ATOM 729 O O . GLU A 1 92 ? -13.905 -1.862 1.589 1.00 93.06 92 GLU A O 1
ATOM 734 N N . VAL A 1 93 ? -14.014 0.316 1.045 1.00 94.19 93 VAL A N 1
ATOM 735 C CA . VAL A 1 93 ? -12.649 0.401 0.530 1.00 94.19 93 VAL A CA 1
ATOM 736 C C . VAL A 1 93 ? -11.899 1.566 1.161 1.00 94.19 93 VAL A C 1
ATOM 738 O O . VAL A 1 93 ? -12.338 2.713 1.139 1.00 94.19 93 VAL A O 1
ATOM 741 N N . PHE A 1 94 ? -10.707 1.261 1.661 1.00 95.06 94 PHE A N 1
ATOM 742 C CA . PHE A 1 94 ? -9.730 2.215 2.153 1.00 95.06 94 PHE A CA 1
ATOM 743 C C . PHE A 1 94 ? -8.516 2.255 1.224 1.00 95.06 94 PHE A C 1
ATOM 745 O O . PHE A 1 94 ? -7.840 1.244 1.005 1.00 95.06 94 PHE A O 1
ATOM 752 N N . VAL A 1 95 ? -8.200 3.437 0.699 1.00 94.81 95 VAL A N 1
ATOM 753 C CA . VAL A 1 95 ? -7.009 3.673 -0.123 1.00 94.81 95 VAL A CA 1
ATOM 754 C C . VAL A 1 95 ? -6.166 4.754 0.526 1.00 94.81 95 VAL A C 1
ATOM 756 O O . VAL A 1 95 ? -6.532 5.922 0.543 1.00 94.81 95 VAL A O 1
ATOM 759 N N . ASN A 1 96 ? -4.998 4.371 1.024 1.00 93.56 96 ASN A N 1
ATOM 760 C CA . ASN A 1 96 ? -3.999 5.292 1.543 1.00 93.56 96 ASN A CA 1
ATOM 761 C C . ASN A 1 96 ? -2.925 5.573 0.484 1.00 93.56 96 ASN A C 1
ATOM 763 O O . ASN A 1 96 ? -2.051 4.736 0.239 1.00 93.56 96 ASN A O 1
ATOM 767 N N . GLU A 1 97 ? -2.961 6.749 -0.136 1.00 92.12 97 GLU A N 1
ATOM 768 C CA . GLU A 1 97 ? -1.917 7.139 -1.077 1.00 92.12 97 GLU A CA 1
ATOM 769 C C . GLU A 1 97 ? -0.699 7.721 -0.373 1.00 92.12 97 GLU A C 1
ATOM 771 O O . GLU A 1 97 ? -0.795 8.638 0.443 1.00 92.12 97 GLU A O 1
ATOM 776 N N . LEU A 1 98 ? 0.458 7.186 -0.761 1.00 86.06 98 LEU A N 1
ATOM 777 C CA . LEU A 1 98 ? 1.773 7.626 -0.322 1.00 86.06 98 LEU A CA 1
ATOM 778 C C . LEU A 1 98 ? 2.760 7.576 -1.480 1.00 86.06 98 LEU A C 1
ATOM 780 O O . LEU A 1 98 ? 2.864 6.564 -2.185 1.00 86.06 98 LEU A O 1
ATOM 784 N N . PHE A 1 99 ? 3.557 8.626 -1.600 1.00 80.75 99 PHE A N 1
ATOM 785 C CA . PHE A 1 99 ? 4.685 8.723 -2.507 1.00 80.75 99 PHE A CA 1
ATOM 786 C C . PHE A 1 99 ? 6.011 8.737 -1.736 1.00 80.75 99 PHE A C 1
ATOM 788 O O . PHE A 1 99 ? 6.076 9.130 -0.574 1.00 80.75 99 PHE A O 1
ATOM 795 N N . ILE A 1 100 ? 7.112 8.336 -2.387 1.00 72.44 100 ILE A N 1
ATOM 796 C CA . ILE A 1 100 ? 8.452 8.350 -1.762 1.00 72.44 100 ILE A CA 1
ATOM 797 C C . ILE A 1 100 ? 8.819 9.768 -1.283 1.00 72.44 100 ILE A C 1
ATOM 799 O O . ILE A 1 100 ? 9.504 9.918 -0.274 1.00 72.44 100 ILE A O 1
ATOM 803 N N . GLY A 1 101 ? 8.331 10.806 -1.973 1.00 74.81 101 GLY A N 1
ATOM 804 C CA . GLY A 1 101 ? 8.522 12.213 -1.604 1.00 74.81 101 GLY A CA 1
ATOM 805 C C . GLY A 1 101 ? 7.770 12.676 -0.347 1.00 74.81 101 GLY A C 1
ATOM 806 O O . GLY A 1 101 ? 8.065 13.759 0.158 1.00 74.81 101 GLY A O 1
ATOM 807 N N . ASP A 1 102 ? 6.843 11.872 0.178 1.00 79.75 102 ASP A N 1
ATOM 808 C CA . ASP A 1 102 ? 6.122 12.173 1.424 1.00 79.75 102 ASP A CA 1
ATOM 809 C C . ASP A 1 102 ? 6.898 11.731 2.666 1.00 79.75 102 ASP A C 1
ATOM 811 O O . ASP A 1 102 ? 6.575 12.117 3.795 1.00 79.75 102 ASP A O 1
ATOM 815 N N . HIS A 1 103 ? 7.943 10.920 2.471 1.00 73.94 103 HIS A N 1
ATOM 816 C CA . HIS A 1 103 ? 8.788 10.448 3.555 1.00 73.94 103 HIS A CA 1
ATOM 817 C C . HIS A 1 103 ? 9.414 11.641 4.291 1.00 73.94 103 HIS A C 1
ATOM 819 O O . HIS A 1 103 ? 10.145 12.437 3.709 1.00 73.94 103 HIS A O 1
ATOM 825 N N . GLY A 1 104 ? 9.150 11.745 5.596 1.00 75.25 104 GLY A N 1
ATOM 826 C CA . GLY A 1 104 ? 9.642 12.835 6.447 1.00 75.25 104 GLY A CA 1
ATOM 827 C C . GLY A 1 104 ? 8.710 14.048 6.542 1.00 75.25 104 GLY A C 1
ATOM 828 O O . GLY A 1 104 ? 8.865 14.830 7.480 1.00 75.25 104 GLY A O 1
ATOM 829 N N . LYS A 1 105 ? 7.719 14.166 5.646 1.00 85.62 105 LYS A N 1
ATOM 830 C CA . LYS A 1 105 ? 6.650 15.177 5.721 1.00 85.62 105 LYS A CA 1
ATOM 831 C C . LYS A 1 105 ? 5.470 14.664 6.538 1.00 85.62 105 LYS A C 1
ATOM 833 O O . LYS A 1 105 ? 5.040 15.312 7.485 1.00 85.62 105 LYS A O 1
ATOM 838 N N . ILE A 1 106 ? 4.996 13.465 6.211 1.00 86.31 106 ILE A N 1
ATOM 839 C CA . ILE A 1 106 ? 3.911 12.804 6.936 1.00 86.31 106 ILE A CA 1
ATOM 840 C C . ILE A 1 106 ? 4.513 12.030 8.111 1.00 86.31 106 ILE A C 1
ATOM 842 O O . ILE A 1 106 ? 5.364 11.159 7.915 1.00 86.31 106 ILE A O 1
ATOM 846 N N . ARG A 1 107 ? 4.084 12.360 9.335 1.00 86.81 107 ARG A N 1
ATOM 847 C CA . ARG A 1 107 ? 4.613 11.772 10.583 1.00 86.81 107 ARG A CA 1
ATOM 848 C C . ARG A 1 107 ? 3.603 10.950 11.373 1.00 86.81 107 ARG A C 1
ATOM 850 O O . ARG A 1 107 ? 4.018 10.217 12.262 1.00 86.81 107 ARG A O 1
ATOM 857 N N . GLN A 1 108 ? 2.321 11.041 11.032 1.00 91.00 108 GLN A N 1
ATOM 858 C CA . GLN A 1 108 ? 1.248 10.319 11.710 1.00 91.00 108 GLN A CA 1
ATOM 859 C C . GLN A 1 108 ? 0.746 9.148 10.869 1.00 91.00 108 GLN A C 1
ATOM 861 O O . GLN A 1 108 ? 0.658 9.220 9.636 1.00 91.00 108 GLN A O 1
ATOM 866 N N . THR A 1 109 ? 0.407 8.059 11.548 1.00 91.25 109 THR A N 1
ATOM 867 C CA . THR A 1 109 ? -0.224 6.901 10.923 1.00 91.25 109 THR A CA 1
ATOM 868 C C . THR A 1 109 ? -1.718 7.130 10.719 1.00 91.25 109 THR A C 1
ATOM 870 O O . THR A 1 109 ? -2.366 7.862 11.467 1.00 91.25 109 THR A O 1
ATOM 873 N N . CYS A 1 110 ? -2.319 6.446 9.744 1.00 92.88 110 CYS A N 1
ATOM 874 C CA . CYS A 1 110 ? -3.773 6.516 9.559 1.00 92.88 110 CYS A CA 1
ATOM 875 C C . CYS A 1 110 ? -4.542 5.896 10.737 1.00 92.88 110 CYS A C 1
ATOM 877 O O . CYS A 1 110 ? -5.729 6.172 10.909 1.00 92.88 110 CYS A O 1
ATOM 879 N N . LYS A 1 111 ? -3.876 5.064 11.549 1.00 92.25 111 LYS A N 1
ATOM 880 C CA . LYS A 1 111 ? -4.432 4.508 12.782 1.00 92.25 111 LYS A CA 1
ATOM 881 C C . LYS A 1 111 ? -4.480 5.546 13.901 1.00 92.25 111 LYS A C 1
ATOM 883 O O . LYS A 1 111 ? -5.542 5.736 14.478 1.00 92.25 111 LYS A O 1
ATOM 888 N N . GLU A 1 112 ? -3.378 6.262 14.136 1.00 94.00 112 GLU A N 1
ATOM 889 C CA . GLU A 1 112 ? -3.298 7.376 15.102 1.00 94.00 112 GLU A CA 1
ATOM 890 C C . GLU A 1 112 ? -4.317 8.481 14.789 1.00 94.00 112 GLU A C 1
ATOM 892 O O . GLU A 1 112 ? -4.867 9.090 15.698 1.00 94.00 112 GLU A O 1
ATOM 897 N N . MET A 1 113 ? -4.614 8.705 13.506 1.00 93.44 113 MET A N 1
ATOM 898 C CA . MET A 1 113 ? -5.613 9.683 13.064 1.00 93.44 113 MET A CA 1
ATOM 899 C C . MET A 1 113 ? -7.054 9.141 13.019 1.00 93.44 113 MET A C 1
ATOM 901 O O . MET A 1 113 ? -7.953 9.854 12.585 1.00 93.44 113 MET A O 1
ATOM 905 N N . GLY A 1 114 ? -7.293 7.868 13.357 1.00 92.38 114 GLY A N 1
ATOM 906 C CA . GLY A 1 114 ? -8.622 7.241 13.271 1.00 92.38 114 GLY A CA 1
ATOM 907 C C . GLY A 1 114 ? -9.152 6.985 11.848 1.00 92.38 114 GLY A C 1
ATOM 908 O O . GLY A 1 114 ? -10.175 6.328 11.685 1.00 92.38 114 GLY A O 1
ATOM 909 N N . LEU A 1 115 ? -8.435 7.411 10.803 1.00 91.50 115 LEU A N 1
ATOM 910 C CA . LEU A 1 115 ? -8.846 7.295 9.394 1.00 91.50 115 LEU A CA 1
ATOM 911 C C . LEU A 1 115 ? -8.887 5.850 8.876 1.00 91.50 115 LEU A C 1
ATOM 913 O O . LEU A 1 115 ? -9.590 5.545 7.918 1.00 91.50 115 LEU A O 1
ATOM 917 N N . HIS A 1 116 ? -8.126 4.952 9.501 1.00 89.12 116 HIS A N 1
ATOM 918 C CA . HIS A 1 116 ? -8.061 3.541 9.116 1.00 89.12 116 HIS A CA 1
ATOM 919 C C . HIS A 1 116 ? -9.426 2.819 9.196 1.00 89.12 116 HIS A C 1
ATOM 921 O O . HIS A 1 116 ? -9.671 1.891 8.432 1.00 89.12 116 HIS A O 1
ATOM 927 N N . ALA A 1 117 ? -10.316 3.249 10.098 1.00 88.25 117 ALA A N 1
ATOM 928 C CA . ALA A 1 117 ? -11.619 2.618 10.321 1.00 88.25 117 ALA A CA 1
ATOM 929 C C . ALA A 1 117 ? -12.767 3.305 9.562 1.00 88.25 117 ALA A C 1
ATOM 931 O O . ALA A 1 117 ? -13.803 2.690 9.333 1.00 88.25 117 ALA A O 1
ATOM 932 N N . THR A 1 118 ? -12.598 4.569 9.164 1.00 87.25 118 THR A N 1
ATOM 933 C CA . THR A 1 118 ? -13.604 5.308 8.382 1.00 87.25 118 THR A CA 1
ATOM 934 C C . THR A 1 118 ? -13.514 5.014 6.886 1.00 87.25 118 THR A C 1
ATOM 936 O O . THR A 1 118 ? -14.499 5.179 6.168 1.00 87.25 118 THR A O 1
ATOM 939 N N . GLY A 1 119 ? -12.341 4.561 6.436 1.00 88.81 119 GLY A N 1
ATOM 940 C CA . GLY A 1 119 ? -12.062 4.155 5.069 1.00 88.81 119 GLY A CA 1
ATOM 941 C C . GLY A 1 119 ? -11.954 5.328 4.089 1.00 88.81 119 GLY A C 1
ATOM 942 O O . GLY A 1 119 ? -11.451 6.408 4.421 1.00 88.81 119 GLY A O 1
ATOM 943 N N . GLY A 1 120 ? -12.332 5.086 2.838 1.00 94.31 120 GLY A N 1
ATOM 944 C CA . GLY A 1 120 ? -12.237 6.059 1.757 1.00 94.31 120 GLY A CA 1
ATOM 945 C C . GLY A 1 120 ? -10.821 6.319 1.247 1.00 94.31 120 GLY A C 1
ATOM 946 O O . GLY A 1 120 ? -9.861 5.613 1.570 1.00 94.31 120 GLY A O 1
ATOM 947 N N . TYR A 1 121 ? -10.694 7.338 0.400 1.00 95.62 121 TYR A N 1
ATOM 948 C CA . TYR A 1 121 ? -9.427 7.715 -0.215 1.00 95.62 121 TYR A CA 1
ATOM 949 C C . TYR A 1 121 ? -8.708 8.803 0.595 1.00 95.62 121 TYR A C 1
ATOM 951 O O . TYR A 1 121 ? -9.202 9.915 0.773 1.00 95.62 121 TYR A O 1
ATOM 959 N N . GLN A 1 122 ? -7.517 8.475 1.096 1.00 94.25 122 GLN A N 1
ATOM 960 C CA . GLN A 1 122 ? -6.664 9.372 1.869 1.00 94.25 122 GLN A CA 1
ATOM 961 C C . GLN A 1 122 ? -5.391 9.687 1.086 1.00 94.25 122 GLN A C 1
ATOM 963 O O . GLN A 1 122 ? -4.424 8.922 1.108 1.00 94.25 122 GLN A O 1
ATOM 968 N N . GLN A 1 123 ? -5.400 10.836 0.415 1.00 93.44 123 GLN A N 1
ATOM 969 C CA . GLN A 1 123 ? -4.299 11.318 -0.408 1.00 93.44 123 GLN A CA 1
ATOM 970 C C . GLN A 1 123 ? -3.275 12.116 0.410 1.00 93.44 123 GLN A C 1
ATOM 972 O O . GLN A 1 123 ? -3.597 13.190 0.907 1.00 93.44 123 GLN A O 1
ATOM 977 N N . HIS A 1 124 ? -2.048 11.601 0.562 1.00 90.81 124 HIS A N 1
ATOM 978 C CA . HIS A 1 124 ? -0.921 12.288 1.222 1.00 90.81 124 HIS A CA 1
ATOM 979 C C . HIS A 1 124 ? -1.200 12.805 2.655 1.00 90.81 124 HIS A C 1
ATOM 981 O O . HIS A 1 124 ? -0.557 13.746 3.115 1.00 90.81 124 HIS A O 1
ATOM 987 N N . LYS A 1 125 ? -2.143 12.194 3.389 1.00 90.50 125 LYS A N 1
ATOM 988 C CA . LYS A 1 125 ? -2.531 12.640 4.747 1.00 90.50 125 LYS A CA 1
ATOM 989 C C . LYS A 1 125 ? -1.803 11.917 5.876 1.00 90.50 125 LYS A C 1
ATOM 991 O O . LYS A 1 125 ? -1.448 12.516 6.881 1.00 90.50 125 LYS A O 1
ATOM 996 N N . CYS A 1 126 ? -1.636 10.611 5.729 1.00 91.00 126 CYS A N 1
ATOM 997 C CA . CYS A 1 126 ? -1.178 9.710 6.780 1.00 91.00 126 CYS A CA 1
ATOM 998 C C . CYS A 1 126 ? -0.429 8.542 6.150 1.00 91.00 126 CYS A C 1
ATOM 1000 O O . CYS A 1 126 ? -0.585 8.297 4.954 1.00 91.00 126 CYS A O 1
ATOM 1002 N N . PHE A 1 127 ? 0.365 7.807 6.930 1.00 89.06 127 PHE A N 1
ATOM 1003 C CA . PHE A 1 127 ? 0.985 6.574 6.444 1.00 89.06 127 PHE A CA 1
ATOM 1004 C C . PHE A 1 127 ? 0.439 5.315 7.118 1.00 89.06 127 PHE A C 1
ATOM 1006 O O . PHE A 1 127 ? -0.121 5.364 8.209 1.00 89.06 127 PHE A O 1
ATOM 1013 N N . MET A 1 128 ? 0.602 4.165 6.465 1.00 88.00 128 MET A N 1
ATOM 1014 C CA . MET A 1 128 ? 0.249 2.860 7.027 1.00 88.00 128 MET A CA 1
ATOM 1015 C C . MET A 1 128 ? 1.506 2.034 7.268 1.00 88.00 128 MET A C 1
ATOM 1017 O O . MET A 1 128 ? 2.247 1.745 6.321 1.00 88.00 128 MET A O 1
ATOM 1021 N N . ARG A 1 129 ? 1.731 1.618 8.521 1.00 87.56 129 ARG A N 1
ATOM 1022 C CA . ARG A 1 129 ? 2.767 0.628 8.852 1.00 87.56 129 ARG A CA 1
ATOM 1023 C C . ARG A 1 129 ? 2.366 -0.740 8.306 1.00 87.56 129 ARG A C 1
ATOM 1025 O O . ARG A 1 129 ? 1.225 -0.916 7.883 1.00 87.56 129 ARG A O 1
ATOM 1032 N N . PHE A 1 130 ? 3.286 -1.700 8.251 1.00 86.50 130 PHE A N 1
ATOM 1033 C CA . PHE A 1 130 ? 2.950 -3.048 7.778 1.00 86.50 130 PHE A CA 1
ATOM 1034 C C . PHE A 1 130 ? 2.104 -3.810 8.807 1.00 86.50 130 PHE A C 1
ATOM 1036 O O . PHE A 1 130 ? 1.162 -4.505 8.439 1.00 86.50 130 PHE A O 1
ATOM 1043 N N . GLU A 1 131 ? 2.387 -3.596 10.086 1.00 86.94 131 GLU A N 1
ATOM 1044 C CA . GLU A 1 131 ? 1.704 -4.173 11.240 1.00 86.94 131 GLU A CA 1
ATOM 1045 C C . GLU A 1 131 ? 0.245 -3.713 11.313 1.00 86.94 131 GLU A C 1
ATOM 1047 O O . GLU A 1 131 ? -0.649 -4.520 11.553 1.00 86.94 131 GLU A O 1
ATOM 1052 N N . ASP A 1 132 ? -0.026 -2.438 11.010 1.00 90.25 132 ASP A N 1
ATOM 1053 C CA . ASP A 1 132 ? -1.393 -1.904 10.982 1.00 90.25 132 ASP A CA 1
ATOM 1054 C C . ASP A 1 132 ? -2.246 -2.552 9.878 1.00 90.25 132 ASP A C 1
ATOM 1056 O O . ASP A 1 132 ? -3.466 -2.650 10.006 1.00 90.25 132 ASP A O 1
ATOM 1060 N N . GLN A 1 133 ? -1.626 -3.036 8.794 1.00 90.75 133 GLN A N 1
ATOM 1061 C CA . GLN A 1 133 ? -2.344 -3.728 7.711 1.00 90.75 133 GLN A CA 1
ATOM 1062 C C . GLN A 1 133 ? -2.808 -5.120 8.148 1.00 90.75 133 GLN A C 1
ATOM 1064 O O . GLN A 1 133 ? -3.796 -5.618 7.615 1.00 90.75 133 GLN A O 1
ATOM 1069 N N . CYS A 1 134 ? -2.163 -5.737 9.145 1.00 88.12 134 CYS A N 1
ATOM 1070 C CA . CYS A 1 134 ? -2.610 -7.018 9.695 1.00 88.12 134 CYS A CA 1
ATOM 1071 C C . CYS A 1 134 ? -3.992 -6.924 10.367 1.00 88.12 134 CYS A C 1
ATOM 1073 O O . CYS A 1 134 ? -4.611 -7.960 10.612 1.00 88.12 134 CYS A O 1
ATOM 1075 N N . GLY A 1 135 ? -4.493 -5.713 10.637 1.00 89.62 135 GLY A N 1
ATOM 1076 C CA . GLY A 1 135 ? -5.840 -5.465 11.150 1.00 89.62 135 GLY A CA 1
ATOM 1077 C C . GLY A 1 135 ? -6.968 -5.585 10.120 1.00 89.62 135 GLY A C 1
ATOM 1078 O O . GLY A 1 135 ? -8.120 -5.473 10.510 1.00 89.62 135 GLY A O 1
ATOM 1079 N N . TYR A 1 136 ? -6.682 -5.813 8.836 1.00 90.06 136 TYR A N 1
ATOM 1080 C CA . TYR A 1 136 ? -7.701 -5.893 7.780 1.00 90.06 136 TYR A CA 1
ATOM 1081 C C . TYR A 1 136 ? -7.881 -7.327 7.279 1.00 90.06 136 TYR A C 1
ATOM 1083 O O . TYR A 1 136 ? -6.900 -8.055 7.107 1.00 90.06 136 TYR A O 1
ATOM 1091 N N . LYS A 1 137 ? -9.125 -7.723 6.978 1.00 88.31 137 LYS A N 1
ATOM 1092 C CA . LYS A 1 137 ? -9.414 -9.021 6.340 1.00 88.31 137 LYS A CA 1
ATOM 1093 C C . LYS A 1 137 ? -8.977 -9.044 4.877 1.00 88.31 137 LYS A C 1
ATOM 1095 O O . LYS A 1 137 ? -8.461 -10.051 4.393 1.00 88.31 137 LYS A O 1
ATOM 1100 N N . TYR A 1 138 ? -9.148 -7.921 4.179 1.00 88.31 138 TYR A N 1
ATOM 1101 C CA . TYR A 1 138 ? -8.966 -7.841 2.733 1.00 88.31 138 TYR A CA 1
ATOM 1102 C C . TYR A 1 138 ? -7.845 -6.862 2.382 1.00 88.31 138 TYR A C 1
ATOM 1104 O O . TYR A 1 138 ? -8.009 -5.647 2.409 1.00 88.31 138 TYR A O 1
ATOM 1112 N N . LEU A 1 139 ? -6.681 -7.392 2.011 1.00 86.62 139 LEU A N 1
ATOM 1113 C CA . LEU A 1 139 ? -5.559 -6.586 1.539 1.00 86.62 139 LEU A CA 1
ATOM 1114 C C . LEU A 1 139 ? -5.515 -6.625 0.007 1.00 86.62 139 LEU A C 1
ATOM 1116 O O . LEU A 1 139 ? -5.278 -7.676 -0.588 1.00 86.62 139 LEU A O 1
ATOM 1120 N N . LEU A 1 140 ? -5.582 -5.460 -0.652 1.00 85.12 140 LEU A N 1
ATOM 1121 C CA . LEU A 1 140 ? -5.580 -5.306 -2.119 1.00 85.12 140 LEU A CA 1
ATOM 1122 C C . LEU A 1 140 ? -4.207 -4.943 -2.699 1.00 85.12 140 LEU A C 1
ATOM 1124 O O . LEU A 1 140 ? -3.593 -3.949 -2.296 1.00 85.12 140 LEU A O 1
ATOM 1128 N N . ASN A 1 141 ? -3.664 -5.807 -3.559 1.00 78.56 141 ASN A N 1
ATOM 1129 C CA . ASN A 1 141 ? -2.352 -5.618 -4.178 1.00 78.56 141 ASN A CA 1
ATOM 1130 C C . ASN A 1 141 ? -2.563 -5.393 -5.666 1.00 78.56 141 ASN A C 1
ATOM 1132 O O . ASN A 1 141 ? -3.170 -6.221 -6.334 1.00 78.56 141 ASN A O 1
ATOM 1136 N N . SER A 1 142 ? -2.048 -4.286 -6.179 1.00 67.94 142 SER A N 1
ATOM 1137 C CA . SER A 1 142 ? -2.206 -3.901 -7.576 1.00 67.94 142 SER A CA 1
ATOM 1138 C C . SER A 1 142 ? -0.844 -3.701 -8.222 1.00 67.94 142 SER A C 1
ATOM 1140 O O . SER A 1 142 ? 0.094 -3.166 -7.610 1.00 67.94 142 SER A O 1
ATOM 1142 N N . ALA A 1 143 ? -0.744 -4.138 -9.474 1.00 58.28 143 ALA A N 1
ATOM 1143 C CA . ALA A 1 143 ? 0.463 -4.007 -10.270 1.00 58.28 143 ALA A CA 1
ATOM 1144 C C . ALA A 1 143 ? 0.866 -2.530 -10.472 1.00 58.28 143 ALA A C 1
ATOM 1146 O O . ALA A 1 143 ? 0.037 -1.612 -10.482 1.00 58.28 143 ALA A O 1
ATOM 1147 N N . SER A 1 144 ? 2.172 -2.320 -10.618 1.00 57.53 144 SER A N 1
ATOM 1148 C CA . SER A 1 144 ? 2.842 -1.062 -10.970 1.00 57.53 144 SER A CA 1
ATOM 1149 C C . SER A 1 144 ? 3.966 -1.375 -11.964 1.00 57.53 144 SER A C 1
ATOM 1151 O O . SER A 1 144 ? 4.194 -2.544 -12.272 1.00 57.53 144 SER A O 1
ATOM 1153 N N . ILE A 1 145 ? 4.655 -0.344 -12.462 1.00 51.56 145 ILE A N 1
ATOM 1154 C CA . ILE A 1 145 ? 5.884 -0.473 -13.258 1.00 51.56 145 ILE A CA 1
ATOM 1155 C C . ILE A 1 145 ? 6.934 -1.183 -12.386 1.00 51.56 145 ILE A C 1
ATOM 1157 O O . ILE A 1 145 ? 7.464 -0.568 -11.462 1.00 51.56 145 ILE A O 1
ATOM 1161 N N . GLY A 1 146 ? 7.162 -2.479 -12.623 1.00 49.72 146 GLY A N 1
ATOM 1162 C CA . GLY A 1 146 ? 7.940 -3.348 -11.729 1.00 49.72 146 GLY A CA 1
ATOM 1163 C C . GLY A 1 146 ? 7.168 -3.677 -10.444 1.00 49.72 146 GLY A C 1
ATOM 1164 O O . GLY A 1 146 ? 6.553 -2.808 -9.827 1.00 49.72 146 GLY A O 1
ATOM 1165 N N . TYR A 1 147 ? 7.114 -4.953 -10.072 1.00 50.91 147 TYR A N 1
ATOM 1166 C CA . TYR A 1 147 ? 6.140 -5.487 -9.116 1.00 50.91 147 TYR A CA 1
ATOM 1167 C C . TYR A 1 147 ? 6.035 -4.726 -7.777 1.00 50.91 147 TYR A C 1
ATOM 1169 O O . TYR A 1 147 ? 6.992 -4.172 -7.234 1.00 50.91 147 TYR A O 1
ATOM 1177 N N . ALA A 1 148 ? 4.844 -4.768 -7.173 1.00 53.00 148 ALA A N 1
ATOM 1178 C CA . ALA A 1 148 ? 4.632 -4.281 -5.817 1.00 53.00 148 ALA A CA 1
ATOM 1179 C C . ALA A 1 148 ? 5.188 -5.295 -4.803 1.00 53.00 148 ALA A C 1
ATOM 1181 O O . ALA A 1 148 ? 4.548 -6.300 -4.492 1.00 53.00 148 ALA A O 1
ATOM 1182 N N . ASN A 1 149 ? 6.344 -4.987 -4.211 1.00 54.69 149 ASN A N 1
ATOM 1183 C CA . ASN A 1 149 ? 6.974 -5.762 -3.130 1.00 54.69 149 ASN A CA 1
ATOM 1184 C C . ASN A 1 149 ? 6.094 -5.972 -1.877 1.00 54.69 149 ASN A C 1
ATOM 1186 O O . ASN A 1 149 ? 6.476 -6.706 -0.972 1.00 54.69 149 ASN A O 1
ATOM 1190 N N . LYS A 1 150 ? 4.899 -5.367 -1.830 1.00 56.50 150 LYS A N 1
ATOM 1191 C CA . LYS A 1 150 ? 3.862 -5.594 -0.813 1.00 56.50 150 LYS A CA 1
ATOM 1192 C C . LYS A 1 150 ? 3.154 -6.948 -0.953 1.00 56.50 150 LYS A C 1
ATOM 1194 O O . LYS A 1 150 ? 2.425 -7.333 -0.047 1.00 56.50 150 LYS A O 1
ATOM 1199 N N . PHE A 1 151 ? 3.333 -7.680 -2.057 1.00 52.94 151 PHE A N 1
ATOM 1200 C CA . PHE A 1 151 ? 2.684 -8.986 -2.230 1.00 52.94 151 PHE A CA 1
ATOM 1201 C C . PHE A 1 151 ? 3.208 -10.040 -1.244 1.00 52.94 151 PHE A C 1
ATOM 1203 O O . PHE A 1 151 ? 2.419 -10.776 -0.663 1.00 52.94 151 PHE A O 1
ATOM 1210 N N . LYS A 1 152 ? 4.524 -10.078 -0.997 1.00 54.06 152 LYS A N 1
ATOM 1211 C CA . LYS A 1 152 ? 5.148 -11.073 -0.106 1.00 54.06 152 LYS A CA 1
ATOM 1212 C C . LYS A 1 152 ? 4.809 -10.890 1.376 1.00 54.06 152 LYS A C 1
ATOM 1214 O O . LYS A 1 152 ? 4.815 -11.869 2.106 1.00 54.06 152 LYS A O 1
ATOM 1219 N N . SER A 1 153 ? 4.460 -9.678 1.816 1.00 49.94 153 SER A N 1
ATOM 1220 C CA . SER A 1 153 ? 4.135 -9.380 3.220 1.00 49.94 153 SER A CA 1
ATOM 1221 C C . SER A 1 153 ? 2.717 -9.782 3.646 1.00 49.94 153 SER A C 1
ATOM 1223 O O . SER A 1 153 ? 2.409 -9.764 4.830 1.00 49.94 153 SER A O 1
ATOM 1225 N N . ARG A 1 154 ? 1.843 -10.162 2.710 1.00 50.38 154 ARG A N 1
ATOM 1226 C CA . ARG A 1 154 ? 0.412 -10.419 2.973 1.00 50.38 154 ARG A CA 1
ATOM 1227 C C . ARG A 1 154 ? 0.046 -11.862 3.332 1.00 50.38 154 ARG A C 1
ATOM 1229 O O . ARG A 1 154 ? -0.859 -12.047 4.132 1.00 50.38 154 ARG A O 1
ATOM 1236 N N . PRO A 1 155 ? 0.716 -12.906 2.813 1.00 49.44 155 PRO A N 1
ATOM 1237 C CA . PRO A 1 155 ? 0.455 -14.284 3.229 1.00 49.44 155 PRO A CA 1
ATOM 1238 C C . PRO A 1 155 ? 0.729 -14.568 4.715 1.00 49.44 155 PRO A C 1
ATOM 1240 O O . PRO A 1 155 ? 0.248 -15.582 5.215 1.00 49.44 155 PRO A O 1
ATOM 1243 N N . ALA A 1 156 ? 1.482 -13.706 5.410 1.00 42.50 156 ALA A N 1
ATOM 1244 C CA . ALA A 1 156 ? 1.822 -13.860 6.826 1.00 42.50 156 ALA A CA 1
ATOM 1245 C C . ALA A 1 156 ? 0.659 -13.532 7.789 1.00 42.50 156 ALA A C 1
ATOM 1247 O O . ALA A 1 156 ? 0.705 -13.943 8.942 1.00 42.50 156 ALA A O 1
ATOM 1248 N N . SER A 1 157 ? -0.408 -12.863 7.332 1.00 45.53 157 SER A N 1
ATOM 1249 C CA . SER A 1 157 ? -1.580 -12.499 8.151 1.00 45.53 157 SER A CA 1
ATOM 1250 C C . SER A 1 157 ? -2.739 -13.514 8.075 1.00 45.53 157 SER A C 1
ATOM 1252 O O . SER A 1 157 ? -3.901 -13.146 8.253 1.00 45.53 157 SER A O 1
ATOM 1254 N N . ARG A 1 158 ? -2.444 -14.780 7.744 1.00 45.06 158 ARG A N 1
ATOM 1255 C CA . ARG A 1 158 ? -3.434 -15.821 7.406 1.00 45.06 158 ARG A CA 1
ATOM 1256 C C . ARG A 1 158 ? -4.329 -16.265 8.581 1.00 45.06 158 ARG A C 1
ATOM 1258 O O . ARG A 1 158 ? -3.865 -16.282 9.717 1.00 45.06 158 ARG A O 1
ATOM 1265 N N . PRO A 1 159 ? -5.568 -16.716 8.291 1.00 40.81 159 PRO A N 1
ATOM 1266 C CA . PRO A 1 159 ? -6.434 -17.368 9.272 1.00 40.81 159 PRO A CA 1
ATOM 1267 C C . PRO A 1 159 ? -5.879 -18.744 9.700 1.00 40.81 159 PRO A C 1
ATOM 1269 O O . PRO A 1 159 ? -5.074 -19.337 8.967 1.00 40.81 159 PRO A O 1
ATOM 1272 N N . PRO A 1 160 ? -6.308 -19.274 10.863 1.00 36.97 160 PRO A N 1
ATOM 1273 C CA . PRO A 1 160 ? -5.909 -20.597 11.340 1.00 36.97 160 PRO A CA 1
ATOM 1274 C C . PRO A 1 160 ? -6.340 -21.716 10.374 1.00 36.97 160 PRO A C 1
ATOM 1276 O O . PRO A 1 160 ? -7.284 -21.578 9.591 1.00 36.97 160 PRO A O 1
ATOM 1279 N N . ARG A 1 161 ? -5.609 -22.841 10.405 1.00 36.00 161 ARG A N 1
ATOM 1280 C CA . ARG A 1 161 ? -5.866 -24.020 9.558 1.00 36.00 161 ARG A CA 1
ATOM 1281 C C . ARG 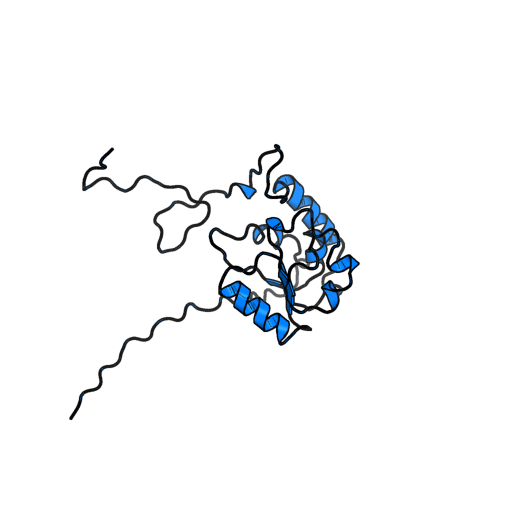A 1 161 ? -7.275 -24.558 9.846 1.00 36.00 161 ARG A C 1
ATOM 1283 O O . ARG A 1 161 ? -7.497 -25.101 10.917 1.00 36.00 161 ARG A O 1
ATOM 1290 N N . GLY A 1 162 ? -8.197 -24.418 8.893 1.00 35.91 162 GLY A N 1
ATOM 1291 C CA . GLY A 1 162 ? -9.554 -24.975 9.002 1.00 35.91 162 GLY A CA 1
ATOM 1292 C C . GLY A 1 162 ? -10.655 -24.155 8.325 1.00 35.91 162 GLY A C 1
ATOM 1293 O O . GLY A 1 162 ? -11.703 -24.706 8.014 1.00 35.91 162 GLY A O 1
ATOM 1294 N N . ALA A 1 163 ? -10.424 -22.873 8.025 1.00 36.28 163 ALA A N 1
ATOM 1295 C CA . ALA A 1 163 ? -11.388 -22.075 7.269 1.00 36.28 163 ALA A CA 1
ATOM 1296 C C . ALA A 1 163 ? -11.390 -22.479 5.781 1.00 36.28 163 ALA A C 1
ATOM 1298 O O . ALA A 1 163 ? -10.338 -22.540 5.134 1.00 36.28 163 ALA A O 1
ATOM 1299 N N . VAL A 1 164 ? -12.581 -22.769 5.255 1.00 31.70 164 VAL A N 1
ATOM 1300 C CA . VAL A 1 164 ? -12.863 -23.154 3.865 1.00 31.70 164 VAL A CA 1
ATOM 1301 C C . VAL A 1 164 ? -12.098 -22.260 2.882 1.00 31.70 164 VAL A C 1
ATOM 1303 O O . VAL A 1 164 ? -12.173 -21.032 2.922 1.00 31.70 164 VAL A O 1
ATOM 1306 N N . ARG A 1 165 ? -11.328 -22.891 1.986 1.00 37.22 165 ARG A N 1
ATOM 1307 C CA . ARG A 1 165 ? -10.603 -22.221 0.899 1.00 37.22 165 ARG A CA 1
ATOM 1308 C C . ARG A 1 165 ? -11.591 -21.708 -0.150 1.00 37.22 165 ARG A C 1
ATOM 1310 O O . ARG A 1 165 ? -11.738 -22.326 -1.198 1.00 37.22 165 ARG A O 1
ATOM 1317 N N . GLU A 1 166 ? -12.174 -20.536 0.056 1.00 27.62 166 GLU A N 1
ATOM 1318 C CA . GLU A 1 166 ? -12.729 -19.772 -1.062 1.00 27.62 166 GLU A CA 1
ATOM 1319 C C . GLU A 1 166 ? -11.649 -18.819 -1.592 1.00 27.62 166 GLU A C 1
ATOM 1321 O O . GLU A 1 166 ? -11.525 -17.657 -1.210 1.00 27.62 166 GLU A O 1
ATOM 1326 N N . ARG A 1 167 ? -10.787 -19.338 -2.477 1.00 29.64 167 ARG A N 1
ATOM 1327 C CA . ARG A 1 167 ? -9.946 -18.481 -3.323 1.00 29.64 167 ARG A CA 1
ATOM 1328 C C . ARG A 1 167 ? -10.841 -17.828 -4.376 1.00 29.64 167 ARG A C 1
ATOM 1330 O O . ARG A 1 167 ? -10.835 -18.251 -5.526 1.00 29.64 167 ARG A O 1
ATOM 1337 N N . ARG A 1 168 ? -11.552 -16.756 -4.029 1.00 23.92 168 ARG A N 1
ATOM 1338 C CA . ARG A 1 168 ? -11.979 -15.787 -5.047 1.00 23.92 168 ARG A CA 1
ATOM 1339 C C . ARG A 1 168 ? -10.810 -14.852 -5.328 1.00 23.92 168 ARG A C 1
ATOM 1341 O O . ARG A 1 168 ? -10.697 -13.762 -4.779 1.00 23.92 168 ARG A O 1
ATOM 1348 N N . LEU A 1 169 ? -9.886 -15.326 -6.167 1.00 25.95 169 LEU A N 1
ATOM 1349 C CA . LEU A 1 169 ? -8.999 -14.431 -6.902 1.00 25.95 169 LEU A CA 1
ATOM 1350 C C . LEU A 1 169 ? -9.885 -13.618 -7.847 1.00 25.95 169 LEU A C 1
ATOM 1352 O O . LEU A 1 169 ? -10.243 -14.086 -8.922 1.00 25.95 169 LEU A O 1
ATOM 1356 N N . PHE A 1 170 ? -10.225 -12.391 -7.464 1.00 24.80 170 PHE A N 1
ATOM 1357 C CA . PHE A 1 170 ? -10.645 -11.394 -8.441 1.00 24.80 170 PHE A CA 1
ATOM 1358 C C . PHE A 1 170 ? -9.398 -10.918 -9.192 1.00 24.80 170 PHE A C 1
ATOM 1360 O O . PHE A 1 170 ? -8.841 -9.854 -8.935 1.00 24.80 170 PHE A O 1
ATOM 1367 N N . THR A 1 171 ? -8.916 -11.750 -10.113 1.00 24.53 171 THR A N 1
ATOM 1368 C CA . THR A 1 171 ? -8.162 -11.260 -11.262 1.00 24.53 171 THR A CA 1
ATOM 1369 C C . THR A 1 171 ? -9.183 -10.649 -12.207 1.00 24.53 171 THR A C 1
ATOM 1371 O O . THR A 1 171 ? -9.992 -11.375 -12.780 1.00 24.53 171 THR A O 1
ATOM 1374 N N . ALA A 1 172 ? -9.179 -9.323 -12.347 1.00 24.31 172 ALA A N 1
ATOM 1375 C CA . ALA A 1 172 ? -9.903 -8.684 -13.437 1.00 24.31 172 ALA A CA 1
ATOM 1376 C C . ALA A 1 172 ? -9.414 -9.317 -14.757 1.00 24.31 172 ALA A C 1
ATOM 1378 O O . ALA A 1 172 ? -8.202 -9.305 -15.000 1.00 24.31 172 ALA A O 1
ATOM 1379 N N . PRO A 1 173 ? -10.295 -9.923 -15.573 1.00 24.48 173 PRO A N 1
ATOM 1380 C CA . PRO A 1 173 ? -9.878 -10.488 -16.841 1.00 24.48 173 PRO A CA 1
ATOM 1381 C C . PRO A 1 173 ? -9.379 -9.354 -17.735 1.00 24.48 173 PRO A C 1
ATOM 1383 O O . PRO A 1 173 ? -10.006 -8.297 -17.844 1.00 24.48 173 PRO A O 1
ATOM 1386 N N . ALA A 1 174 ? -8.233 -9.583 -18.376 1.00 30.61 174 ALA A N 1
ATOM 1387 C CA . ALA A 1 174 ? -7.841 -8.809 -19.537 1.00 30.61 174 ALA A CA 1
ATOM 1388 C C . ALA A 1 174 ? -9.006 -8.867 -20.533 1.00 30.61 174 ALA A C 1
ATOM 1390 O O . ALA A 1 174 ? -9.468 -9.950 -20.893 1.00 30.61 174 ALA A O 1
ATOM 1391 N N . VAL A 1 175 ? -9.518 -7.703 -20.924 1.00 28.53 175 VAL A N 1
ATOM 1392 C CA . VAL A 1 175 ? -10.562 -7.593 -21.940 1.00 28.53 175 VAL A CA 1
ATOM 1393 C C . VAL A 1 175 ? -9.987 -8.151 -23.241 1.00 28.53 175 VAL A C 1
ATOM 1395 O O . VAL A 1 175 ? -9.212 -7.486 -23.930 1.00 28.53 175 VAL A O 1
ATOM 1398 N N . ASN A 1 176 ? -10.342 -9.397 -23.553 1.00 27.02 176 ASN A N 1
ATOM 1399 C CA . ASN A 1 176 ? -10.138 -9.981 -24.867 1.00 27.02 176 ASN A CA 1
ATOM 1400 C C . ASN A 1 176 ? -10.941 -9.148 -25.867 1.00 27.02 176 ASN A C 1
ATOM 1402 O O . ASN A 1 176 ? -12.163 -9.036 -25.769 1.00 27.02 176 ASN A O 1
ATOM 1406 N N . ARG A 1 177 ? -10.242 -8.547 -26.833 1.00 30.42 177 ARG A N 1
ATOM 1407 C CA . ARG A 1 177 ? -10.874 -7.994 -28.030 1.00 30.42 177 ARG A CA 1
ATOM 1408 C C . ARG A 1 177 ? -11.593 -9.136 -28.747 1.00 30.42 177 ARG A C 1
ATOM 1410 O O . ARG A 1 177 ? -10.949 -10.085 -29.183 1.00 30.42 177 ARG A O 1
ATOM 1417 N N . LEU A 1 178 ? -12.913 -9.032 -28.864 1.00 27.98 178 LEU A N 1
ATOM 1418 C CA . LEU A 1 178 ? -13.703 -9.880 -29.753 1.00 27.98 178 LEU A CA 1
ATOM 1419 C C . LEU A 1 178 ? -13.281 -9.639 -31.219 1.00 27.98 178 LEU A C 1
ATOM 1421 O O . LEU A 1 178 ? -12.941 -8.504 -31.576 1.00 27.98 178 LEU A O 1
ATOM 1425 N N . PRO A 1 179 ? -13.292 -10.676 -32.077 1.00 29.83 179 PRO A N 1
ATOM 1426 C CA . PRO A 1 179 ? -12.983 -10.539 -33.494 1.00 29.83 179 PRO A CA 1
ATOM 1427 C C . PRO A 1 179 ? -14.079 -9.732 -34.203 1.00 29.83 179 PRO A C 1
ATOM 1429 O O . PRO A 1 179 ? -15.268 -9.902 -33.941 1.00 29.83 179 PRO A O 1
ATOM 1432 N N . ARG A 1 180 ? -13.668 -8.839 -35.111 1.00 31.84 180 ARG A N 1
ATOM 1433 C CA . ARG A 1 180 ? -14.576 -8.078 -35.979 1.00 31.84 180 ARG A CA 1
ATOM 1434 C C . ARG A 1 180 ? -15.353 -9.049 -36.868 1.00 31.84 180 ARG A C 1
ATOM 1436 O O . ARG A 1 180 ? -14.760 -9.680 -37.739 1.00 31.84 180 ARG A O 1
ATOM 1443 N N . SER A 1 181 ? -16.664 -9.138 -36.665 1.00 32.91 181 SER A N 1
ATOM 1444 C CA . SER A 1 181 ? -17.570 -9.749 -37.628 1.00 32.91 181 SER A CA 1
ATOM 1445 C C . SER A 1 181 ? -17.743 -8.820 -38.829 1.00 32.91 181 SER A C 1
ATOM 1447 O O . SER A 1 181 ? -17.954 -7.611 -38.719 1.00 32.91 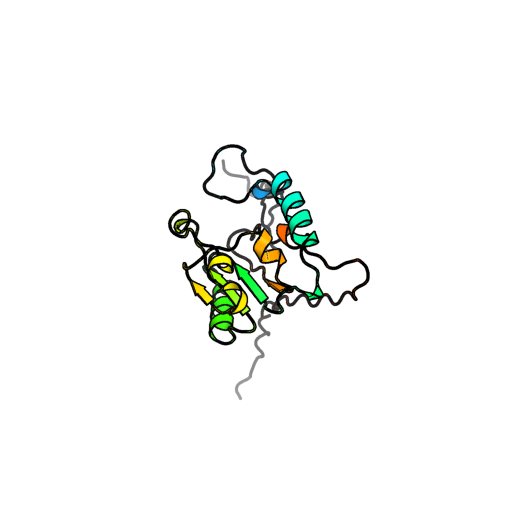181 SER A O 1
ATOM 1449 N N . SER A 1 182 ? -17.598 -9.423 -39.997 1.00 40.56 182 SER A N 1
ATOM 1450 C CA . SER A 1 182 ? -17.946 -8.896 -41.303 1.00 40.56 182 SER A CA 1
ATOM 1451 C C . SER A 1 182 ? -19.443 -8.584 -41.375 1.00 40.56 182 SER A C 1
ATOM 1453 O O . SER A 1 182 ? -20.278 -9.416 -41.030 1.00 40.56 182 SER A O 1
ATOM 1455 N N . SER A 1 183 ? -19.798 -7.406 -41.891 1.00 33.81 183 SER A N 1
ATOM 1456 C CA . SER A 1 183 ? -21.126 -7.165 -42.458 1.00 33.81 183 SER A CA 1
ATOM 1457 C C . SER A 1 183 ? -20.981 -6.688 -43.899 1.00 33.81 183 SER A C 1
ATOM 1459 O O . SER A 1 183 ? -20.354 -5.673 -44.199 1.00 33.81 183 SER A O 1
ATOM 1461 N N . ARG A 1 184 ? -21.532 -7.524 -44.782 1.00 37.19 184 ARG A N 1
ATOM 1462 C CA . ARG A 1 184 ? -21.851 -7.254 -46.180 1.00 37.19 184 ARG A CA 1
ATOM 1463 C C . ARG A 1 184 ? -22.754 -6.020 -46.254 1.00 37.19 184 ARG A C 1
ATOM 1465 O O . ARG A 1 184 ? -23.694 -5.915 -45.469 1.00 37.19 184 ARG A O 1
ATOM 1472 N N . ARG A 1 185 ? -22.500 -5.136 -47.217 1.00 37.78 185 ARG A N 1
ATOM 1473 C CA . ARG A 1 185 ? -23.532 -4.243 -47.751 1.00 37.78 185 ARG A CA 1
ATOM 1474 C C . ARG A 1 185 ? -24.156 -4.931 -48.959 1.00 37.78 185 ARG A C 1
ATOM 1476 O O . ARG A 1 185 ? -23.422 -5.335 -49.861 1.00 37.78 185 ARG A O 1
ATOM 1483 N N . SER A 1 186 ? -25.469 -5.107 -48.888 1.00 42.69 186 SER A N 1
ATOM 1484 C CA . SER A 1 186 ? -26.346 -5.199 -50.053 1.00 42.69 186 SER A CA 1
ATOM 1485 C C . SER A 1 186 ? -26.512 -3.816 -50.672 1.00 42.69 186 SER A C 1
ATOM 1487 O O . SER A 1 186 ? -26.366 -2.827 -49.912 1.00 42.69 186 SER A O 1
#

Sequence (186 aa):
RRWGANAAPPAIFSSTVNAATMDLPWLDFAWYFPRRPHKLRTPPWSVLHPQLVEAGGKVRWEDKLEIAMHTGNVGSVHRKSLAAVAEKAPREVFVNELFIGDHGKIRQTCKEMGLHATGGYQQHKCFMRFEDQCGYKYLLNSASIGYANKFKSRPASRPPRGAVRERRLFTAPAVNRLPRSSSRRS

Secondary structure (DSSP, 8-state):
----TTPPPP--EESS--TT--PEE---GGGS--SS--S--PPPHHHHHHHHHHHHHTS-STTSEEEEEEES---SHHHHHHHHHHHH-TTTEEEEE--GGGBTTB-SBTTTTTHHHH-EEEESS-B--HHHHTTEEEE-----SS--TTSTTSGGGPPPTTS--------PPP-PPPP-------

Foldseek 3Di:
DDDDPPDDPPAAEDCDDDPVDPHDHDPDCLCVPDPDDDLDPRDHCVVLLVVLLVLLVVEALVQAQQAAEDEEACPDPVSVVLLVVCQVCQQHYAYHYDDSVLVPVADAACVNVVNVRSGHYHHSHHHHDLSNCLRHNHYDADQDPRGDPVPVSPVSNDHDPDPDPPPPPPPPDDPDDDDDDDDDDD

pLDDT: mean 72.4, std 21.6, range [23.92, 96.12]

InterPro domains:
  IPR006598 Glycosyl transferase CAP10 domain [PF05686] (5-143)